Protein AF-A0A8K0IKJ1-F1 (afdb_monomer)

Structure (mmCIF, N/CA/C/O backbone):
data_AF-A0A8K0IKJ1-F1
#
_entry.id   AF-A0A8K0IKJ1-F1
#
loop_
_atom_site.group_PDB
_atom_site.id
_atom_site.type_symbol
_atom_site.label_atom_id
_atom_site.label_alt_id
_atom_site.label_comp_id
_atom_site.label_asym_id
_atom_site.label_entity_id
_atom_site.label_seq_id
_atom_site.pdbx_PDB_ins_code
_atom_site.Cartn_x
_atom_site.Cartn_y
_atom_site.Cartn_z
_atom_site.occupancy
_atom_site.B_iso_or_equiv
_atom_site.auth_seq_id
_atom_site.auth_comp_id
_atom_site.auth_asym_id
_atom_site.auth_atom_id
_atom_site.pdbx_PDB_model_num
ATOM 1 N N . MET A 1 1 ? -16.535 0.392 -3.176 1.00 59.41 1 MET A N 1
ATOM 2 C CA . MET A 1 1 ? -15.075 0.485 -2.972 1.00 59.41 1 MET A CA 1
ATOM 3 C C . MET A 1 1 ? -14.384 -0.133 -4.173 1.00 59.41 1 MET A C 1
ATOM 5 O O . MET A 1 1 ? -14.900 -1.115 -4.695 1.00 59.41 1 MET A O 1
ATOM 9 N N . GLY A 1 2 ? -13.285 0.458 -4.642 1.00 69.25 2 GLY A N 1
ATOM 10 C CA . GLY A 1 2 ? -12.435 -0.177 -5.654 1.00 69.25 2 GLY A CA 1
ATOM 11 C C . GLY A 1 2 ? -11.589 -1.284 -5.024 1.00 69.25 2 GLY A C 1
ATOM 12 O O . GLY A 1 2 ? -11.298 -1.225 -3.830 1.00 69.25 2 GLY A O 1
ATOM 13 N N . ASN A 1 3 ? -11.207 -2.292 -5.805 1.00 80.81 3 ASN A N 1
ATOM 14 C CA . ASN A 1 3 ? -10.263 -3.304 -5.342 1.00 80.81 3 ASN A CA 1
ATOM 15 C C . ASN A 1 3 ? -8.865 -2.670 -5.195 1.00 80.81 3 ASN A C 1
ATOM 17 O O . ASN A 1 3 ? -8.334 -2.083 -6.134 1.00 80.81 3 ASN A O 1
ATOM 21 N N . MET A 1 4 ? -8.280 -2.793 -4.002 1.00 81.88 4 MET A N 1
ATOM 22 C CA . MET A 1 4 ? -6.955 -2.257 -3.668 1.00 81.88 4 MET A CA 1
ATOM 23 C C . MET A 1 4 ? -5.818 -2.910 -4.457 1.00 81.88 4 MET A C 1
ATOM 25 O O . MET A 1 4 ? -4.778 -2.297 -4.678 1.00 81.88 4 MET A O 1
ATOM 29 N N . PHE A 1 5 ? -6.035 -4.138 -4.921 1.00 83.44 5 PHE A N 1
ATOM 30 C CA . PHE A 1 5 ? -5.084 -4.919 -5.699 1.00 83.44 5 PHE A CA 1
ATOM 31 C C . PHE A 1 5 ? -5.571 -5.106 -7.144 1.00 83.44 5 PHE A C 1
ATOM 33 O O . PHE A 1 5 ? -5.519 -6.208 -7.682 1.00 83.44 5 PHE A O 1
ATOM 40 N N . CYS A 1 6 ? -6.075 -4.045 -7.788 1.00 77.88 6 CYS A N 1
ATOM 41 C CA . CYS A 1 6 ? -6.345 -4.009 -9.236 1.00 77.88 6 CYS A CA 1
ATOM 42 C C . CYS A 1 6 ? -5.052 -4.048 -10.077 1.00 77.88 6 CYS A C 1
ATOM 44 O O . CYS A 1 6 ? -4.770 -3.128 -10.826 1.00 77.88 6 CYS A O 1
ATOM 46 N N . THR A 1 7 ? -4.217 -5.070 -9.947 1.00 79.31 7 THR A N 1
ATOM 47 C CA . THR A 1 7 ? -2.956 -5.178 -10.695 1.00 79.31 7 THR A CA 1
ATOM 48 C C . THR A 1 7 ? -2.902 -6.481 -11.483 1.00 79.31 7 THR A C 1
ATOM 50 O O . THR A 1 7 ? -3.505 -7.478 -11.092 1.00 79.31 7 THR A O 1
ATOM 53 N N . GLU A 1 8 ? -2.178 -6.468 -12.601 1.00 78.50 8 GLU A N 1
ATOM 54 C CA . GLU A 1 8 ? -1.825 -7.682 -13.346 1.00 78.50 8 GLU A CA 1
ATOM 55 C C . GLU A 1 8 ? -0.735 -8.487 -12.620 1.00 78.50 8 GLU A C 1
ATOM 57 O O . GLU A 1 8 ? -0.534 -9.670 -12.895 1.00 78.50 8 GLU A O 1
ATOM 62 N N . LEU A 1 9 ? -0.039 -7.860 -11.664 1.00 83.44 9 LEU A N 1
ATOM 63 C CA . LEU A 1 9 ? 0.957 -8.525 -10.837 1.00 83.44 9 LEU A CA 1
ATOM 64 C C . LEU A 1 9 ? 0.299 -9.414 -9.780 1.00 83.44 9 LEU A C 1
ATOM 66 O O . LEU A 1 9 ? -0.606 -9.007 -9.052 1.00 83.44 9 LEU A O 1
ATOM 70 N N . ARG A 1 10 ? 0.817 -10.633 -9.632 1.00 86.50 10 ARG A N 1
ATOM 71 C CA . ARG A 1 10 ? 0.377 -11.558 -8.584 1.00 86.50 10 ARG A CA 1
ATOM 72 C C . ARG A 1 10 ? 0.800 -11.048 -7.207 1.00 86.50 10 ARG A C 1
ATOM 74 O O . ARG A 1 10 ? 1.991 -10.952 -6.931 1.00 86.50 10 ARG A O 1
ATOM 81 N N . ILE A 1 11 ? -0.149 -10.776 -6.321 1.00 89.12 11 ILE A N 1
ATOM 82 C CA . ILE A 1 11 ? 0.161 -10.461 -4.922 1.00 89.12 11 ILE A CA 1
ATOM 83 C C . ILE A 1 11 ? 0.501 -11.760 -4.189 1.00 89.12 11 ILE A C 1
ATOM 85 O O . ILE A 1 11 ? -0.333 -12.661 -4.127 1.00 89.12 11 ILE A O 1
ATOM 89 N N . HIS A 1 12 ? 1.723 -11.84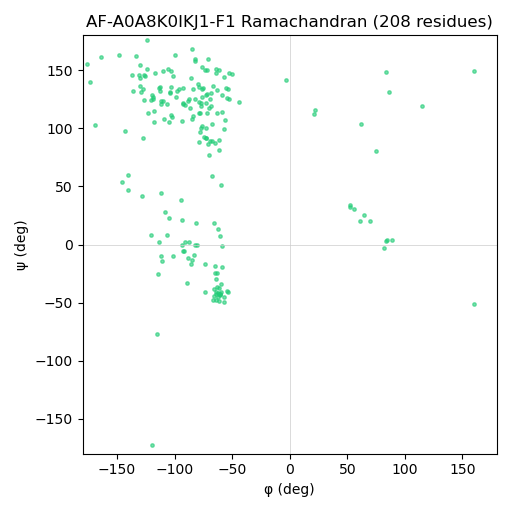4 -3.664 1.00 88.38 12 HIS A N 1
ATOM 90 C CA . HIS A 1 12 ? 2.248 -13.034 -2.992 1.00 88.38 12 HIS A CA 1
ATOM 91 C C . HIS A 1 12 ? 1.940 -13.032 -1.495 1.00 88.38 12 HIS A C 1
ATOM 93 O O . HIS A 1 12 ? 1.725 -14.088 -0.912 1.00 88.38 12 HIS A O 1
ATOM 99 N N . GLN A 1 13 ? 1.915 -11.850 -0.877 1.00 89.62 13 GLN A N 1
ATOM 100 C CA . GLN A 1 13 ? 1.583 -11.688 0.535 1.00 89.62 13 GLN A CA 1
ATOM 101 C C . GLN A 1 13 ? 0.658 -10.495 0.733 1.00 89.62 13 GLN A C 1
ATOM 103 O O . GLN A 1 13 ? 0.749 -9.488 0.023 1.00 89.62 13 GLN A O 1
ATOM 108 N N . ARG A 1 14 ? -0.240 -10.618 1.710 1.00 92.38 14 ARG A N 1
ATOM 109 C CA . ARG A 1 14 ? -1.187 -9.577 2.112 1.00 92.38 14 ARG A CA 1
ATOM 110 C C . ARG A 1 14 ? -1.120 -9.403 3.619 1.00 92.38 14 ARG A C 1
ATOM 112 O O . ARG A 1 14 ? -1.126 -10.399 4.335 1.00 92.38 14 ARG A O 1
ATOM 119 N N . PHE A 1 15 ? -1.114 -8.159 4.080 1.00 92.19 15 PHE A N 1
ATOM 120 C CA . PHE A 1 15 ? -1.109 -7.813 5.495 1.00 92.19 15 PHE A CA 1
ATOM 121 C C . PHE A 1 15 ? -2.233 -6.828 5.817 1.00 92.19 15 PHE A C 1
ATOM 123 O O . PHE A 1 15 ? -2.410 -5.832 5.116 1.00 92.19 15 PHE A O 1
ATOM 130 N N . ASP A 1 16 ? -2.964 -7.102 6.892 1.00 92.94 16 ASP A N 1
ATOM 131 C CA . ASP A 1 16 ? -3.922 -6.206 7.536 1.00 92.94 16 ASP A CA 1
ATOM 132 C C . ASP A 1 16 ? -3.283 -5.670 8.821 1.00 92.94 16 ASP A C 1
ATOM 134 O O . ASP A 1 16 ? -3.128 -6.394 9.809 1.00 92.94 16 ASP A O 1
ATOM 138 N N . LEU A 1 17 ? -2.870 -4.404 8.785 1.00 93.19 17 LEU A N 1
ATOM 139 C CA . LEU A 1 17 ? -2.121 -3.765 9.862 1.00 93.19 17 LEU A CA 1
ATOM 140 C C . LEU A 1 17 ? -2.989 -2.691 10.526 1.00 93.19 17 LEU A C 1
ATOM 142 O O . LEU A 1 17 ? -3.387 -1.735 9.867 1.00 93.19 17 LEU A O 1
ATOM 146 N N . LYS A 1 18 ? -3.259 -2.795 11.833 1.00 92.88 18 LYS A N 1
ATOM 147 C CA . LYS A 1 18 ? -3.915 -1.714 12.612 1.00 92.88 18 LYS A CA 1
ATOM 148 C C . LYS A 1 18 ? -2.995 -1.052 13.641 1.00 92.88 18 LYS A C 1
ATOM 150 O O . LYS A 1 18 ? -3.377 -0.059 14.247 1.00 92.88 18 LYS A O 1
ATOM 155 N N . GLY A 1 19 ? -1.810 -1.602 13.893 1.00 89.62 19 GLY A N 1
ATOM 156 C CA . GLY A 1 19 ? -0.861 -1.146 14.913 1.00 89.62 19 GLY A CA 1
ATOM 157 C C . GLY A 1 19 ? -1.147 -1.648 16.335 1.00 89.62 19 GLY A C 1
ATOM 158 O O . GLY A 1 19 ? -0.379 -1.374 17.254 1.00 89.62 19 GLY A O 1
ATOM 159 N N . SER A 1 20 ? -2.236 -2.391 16.540 1.00 88.94 20 SER A N 1
ATOM 160 C CA . SER A 1 20 ? -2.547 -3.057 17.817 1.00 88.94 20 SER A CA 1
ATOM 161 C C . SER A 1 20 ? -1.850 -4.426 17.930 1.00 88.94 20 SER A C 1
ATOM 163 O O . SER A 1 20 ? -1.359 -4.943 16.936 1.00 88.94 20 SER A O 1
ATOM 165 N N . SER A 1 21 ? -1.831 -5.051 19.114 1.00 85.44 21 SER A N 1
ATOM 166 C CA . SER A 1 21 ? -1.240 -6.393 19.322 1.00 85.44 21 SER A CA 1
ATOM 167 C C . SER A 1 21 ? -2.253 -7.479 19.711 1.00 85.44 21 SER A C 1
ATOM 169 O O . SER A 1 21 ? -2.040 -8.663 19.448 1.00 85.44 21 SER A O 1
ATOM 171 N N . LEU A 1 22 ? -3.382 -7.108 20.320 1.00 85.69 22 LEU A N 1
ATOM 172 C CA . LEU A 1 22 ? -4.381 -8.069 20.787 1.00 85.69 22 LEU A CA 1
ATOM 173 C C . LEU A 1 22 ? -5.151 -8.686 19.608 1.00 85.69 22 LEU A C 1
ATOM 175 O O . LEU A 1 22 ? -5.787 -7.972 18.836 1.00 85.69 22 LEU A O 1
ATOM 179 N N . GLY A 1 23 ? -5.111 -10.016 19.478 1.00 80.25 23 GLY A N 1
ATOM 180 C CA . GLY A 1 23 ? -5.782 -10.728 18.379 1.00 80.25 23 GLY A CA 1
ATOM 181 C C . GLY A 1 23 ? -5.142 -10.494 17.002 1.00 80.25 23 GLY A C 1
ATOM 182 O O . GLY A 1 23 ? -5.798 -10.678 15.970 1.00 80.25 23 GLY A O 1
ATOM 183 N N . ARG A 1 24 ? -3.872 -10.060 16.991 1.00 85.75 24 ARG A N 1
ATOM 184 C CA . ARG A 1 24 ? -3.102 -9.690 15.792 1.00 85.75 24 ARG A CA 1
ATOM 185 C C . ARG A 1 24 ? -2.060 -10.699 15.346 1.00 85.75 24 ARG A C 1
ATOM 187 O O . ARG A 1 24 ? -1.136 -10.341 14.630 1.00 85.75 24 ARG A O 1
ATOM 194 N N . SER A 1 25 ? -2.234 -11.946 15.743 1.00 79.88 25 SER A N 1
ATOM 195 C CA . SER A 1 25 ? -1.526 -13.083 15.168 1.00 79.88 25 SER A CA 1
ATOM 196 C C . SER A 1 25 ? -2.504 -13.931 14.376 1.00 79.88 25 SER A C 1
ATOM 198 O O . SER A 1 25 ? -3.687 -14.028 14.731 1.00 79.88 25 SER A O 1
ATOM 200 N N . MET A 1 26 ? -2.009 -14.579 13.336 1.00 70.75 26 MET A N 1
ATOM 201 C CA . MET A 1 26 ? -2.700 -15.711 12.755 1.00 70.75 26 MET A CA 1
ATOM 202 C C . MET A 1 26 ? -2.362 -16.988 13.538 1.00 70.75 26 MET A C 1
ATOM 204 O O . MET A 1 26 ? -1.204 -17.247 13.8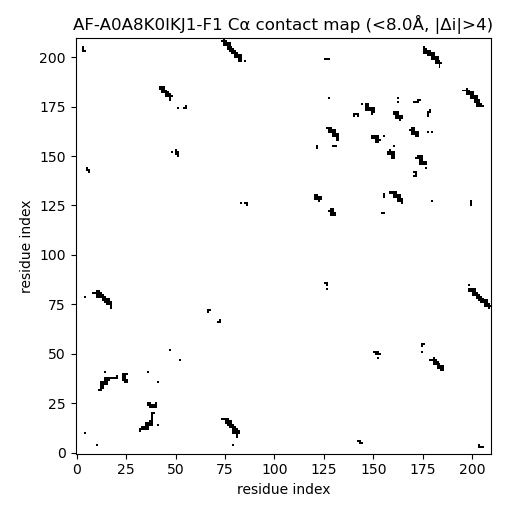66 1.00 70.75 26 MET A O 1
ATOM 208 N N . ASP A 1 27 ? -3.374 -17.796 13.867 1.00 58.84 27 ASP A N 1
ATOM 209 C CA . ASP A 1 27 ? -3.132 -19.157 14.356 1.00 58.84 27 ASP A CA 1
ATOM 210 C C . ASP A 1 27 ? -2.460 -19.971 13.245 1.00 58.84 27 ASP A C 1
ATOM 212 O O . ASP A 1 27 ? -2.741 -19.718 12.082 1.00 58.84 27 ASP A O 1
ATOM 216 N N . LYS A 1 28 ? -1.585 -20.927 13.599 1.00 55.25 28 LYS A N 1
ATOM 217 C CA . LYS A 1 28 ? -0.720 -21.750 12.712 1.00 55.25 28 LYS A CA 1
ATOM 218 C C . LYS A 1 28 ? -1.473 -22.618 11.680 1.00 55.25 28 LYS A C 1
ATOM 220 O O . LYS A 1 28 ? -1.268 -23.829 11.606 1.00 55.25 28 LYS A O 1
ATOM 225 N N . VAL A 1 29 ? -2.370 -22.028 10.916 1.00 54.00 29 VAL A N 1
ATOM 226 C CA . VAL A 1 29 ? -3.011 -22.599 9.745 1.00 54.00 29 VAL A CA 1
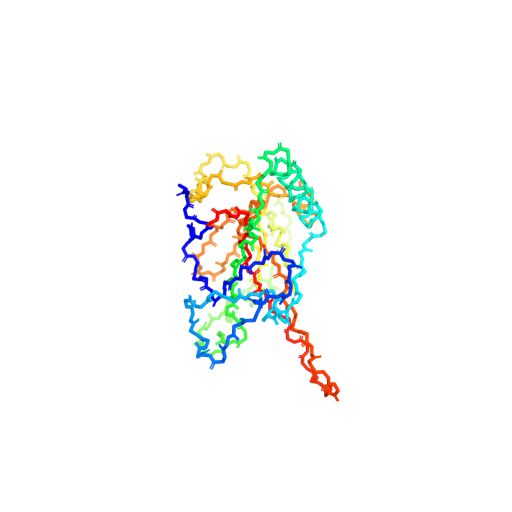ATOM 227 C C . VAL A 1 29 ? -2.078 -22.322 8.573 1.00 54.00 29 VAL A C 1
ATOM 229 O O . VAL A 1 29 ? -1.376 -21.312 8.555 1.00 54.00 29 VAL A O 1
ATOM 232 N N . GLU A 1 30 ? -1.995 -23.278 7.656 1.00 56.19 30 GLU A N 1
ATOM 233 C CA . GLU A 1 30 ? -1.121 -23.239 6.485 1.00 56.19 30 GLU A CA 1
ATOM 234 C C . GLU A 1 30 ? -1.166 -21.859 5.814 1.00 56.19 30 GLU A C 1
ATOM 236 O O . GLU A 1 30 ? -2.240 -21.370 5.464 1.00 56.19 30 GLU A O 1
ATOM 241 N N . ILE A 1 31 ? 0.004 -21.220 5.683 1.00 61.78 31 ILE A N 1
ATOM 242 C CA . ILE A 1 31 ? 0.147 -19.926 5.013 1.00 61.78 31 ILE A CA 1
ATOM 243 C C . ILE A 1 31 ? -0.101 -20.172 3.524 1.00 61.78 31 ILE A C 1
ATOM 245 O O . ILE A 1 31 ? 0.815 -20.502 2.775 1.00 61.78 31 ILE A O 1
ATOM 249 N N . ASP A 1 32 ? -1.361 -20.071 3.118 1.00 61.50 32 ASP A N 1
ATOM 250 C CA . ASP A 1 32 ? -1.754 -20.056 1.714 1.00 61.50 32 ASP A CA 1
ATOM 251 C C . ASP A 1 32 ? -1.596 -18.641 1.137 1.00 61.50 32 ASP A C 1
ATOM 253 O O . ASP A 1 32 ? -1.618 -17.646 1.862 1.00 61.50 32 ASP A O 1
ATOM 257 N N . GLU A 1 33 ? -1.499 -18.521 -0.179 1.00 63.38 33 GLU A N 1
ATOM 258 C CA . GLU A 1 33 ? -1.321 -17.242 -0.878 1.00 63.38 33 GLU A CA 1
ATOM 259 C C . GLU A 1 33 ? -2.514 -16.282 -0.722 1.00 63.38 33 GLU A C 1
ATOM 261 O O . GLU A 1 33 ? -2.394 -15.075 -0.941 1.00 63.38 33 GLU A O 1
ATOM 266 N N . ASN A 1 34 ? -3.683 -16.797 -0.336 1.00 70.50 34 ASN A N 1
ATOM 267 C CA . ASN A 1 34 ? -4.876 -15.995 -0.048 1.00 70.50 34 ASN A CA 1
ATOM 268 C C . ASN A 1 34 ? -4.981 -15.567 1.418 1.00 70.50 34 ASN A C 1
ATOM 270 O O . ASN A 1 34 ? -5.947 -14.912 1.810 1.00 70.50 34 ASN A O 1
ATOM 274 N N . THR A 1 35 ? -3.990 -15.927 2.223 1.00 82.81 35 THR A N 1
ATOM 275 C CA . THR A 1 35 ? -3.959 -15.630 3.644 1.00 82.81 35 THR A CA 1
ATOM 276 C C . THR A 1 35 ? -3.595 -14.168 3.874 1.00 82.81 35 THR A C 1
ATOM 278 O O . THR A 1 35 ? -2.575 -13.683 3.383 1.00 82.81 35 THR A O 1
ATOM 281 N N . THR A 1 36 ? -4.424 -13.461 4.641 1.00 86.06 36 THR A N 1
ATOM 282 C CA . THR A 1 36 ? -4.127 -12.097 5.093 1.00 86.06 36 THR A CA 1
ATOM 283 C C . THR A 1 36 ? -3.464 -12.159 6.463 1.00 86.06 36 THR A C 1
ATOM 285 O O . THR A 1 36 ? -4.117 -12.447 7.467 1.00 86.06 36 THR A O 1
ATOM 288 N N . LEU A 1 37 ? -2.163 -11.899 6.481 1.00 89.50 37 LEU A N 1
ATOM 289 C CA . LEU A 1 37 ? -1.326 -11.819 7.673 1.00 89.50 37 LEU A CA 1
ATOM 290 C C . LEU A 1 37 ? -1.650 -10.552 8.478 1.00 89.50 37 LEU A C 1
ATOM 292 O O . LEU A 1 37 ? -2.236 -9.607 7.949 1.00 89.50 37 LEU A O 1
ATOM 296 N N . LYS A 1 38 ? -1.293 -10.522 9.762 1.00 91.25 38 LYS A N 1
ATOM 297 C CA . LYS A 1 38 ? -1.590 -9.392 10.655 1.00 91.25 38 LYS A CA 1
ATOM 298 C C . LYS A 1 38 ? -0.323 -8.764 11.232 1.00 91.25 38 LYS A C 1
ATOM 300 O O . LYS A 1 38 ? 0.794 -9.108 10.854 1.00 91.25 38 LYS A O 1
ATOM 305 N N . ASP A 1 39 ? -0.508 -7.834 12.165 1.00 90.12 39 ASP A N 1
ATOM 306 C CA . ASP A 1 39 ? 0.552 -7.033 12.773 1.00 90.12 39 ASP A CA 1
ATOM 307 C C . ASP A 1 39 ? 1.695 -7.862 13.390 1.00 90.12 39 ASP A C 1
ATOM 309 O O . ASP A 1 39 ? 2.853 -7.485 13.246 1.00 90.12 39 ASP A O 1
ATOM 313 N N . LEU A 1 40 ? 1.402 -8.987 14.058 1.00 86.75 40 LEU A N 1
ATOM 314 C CA . LEU A 1 40 ? 2.427 -9.823 14.709 1.00 86.75 40 LEU A CA 1
ATOM 315 C C . LEU A 1 40 ? 3.088 -10.831 13.763 1.00 86.75 40 LEU A C 1
ATOM 317 O O . LEU A 1 40 ? 4.109 -11.420 14.113 1.00 86.75 40 LEU A O 1
ATOM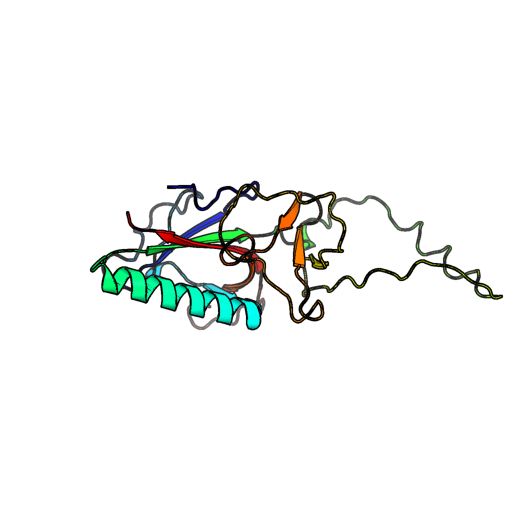 321 N N . ASP A 1 41 ? 2.509 -11.037 12.584 1.00 86.50 41 ASP A N 1
ATOM 322 C CA . ASP A 1 41 ? 3.040 -11.951 11.574 1.00 86.50 41 ASP A CA 1
ATOM 323 C C . ASP A 1 41 ? 4.045 -11.236 10.646 1.00 86.50 41 ASP A C 1
ATOM 325 O O . ASP A 1 41 ? 4.776 -11.879 9.888 1.00 86.50 41 ASP A O 1
ATOM 329 N N . LEU A 1 42 ? 4.105 -9.899 10.714 1.00 86.38 42 LEU A N 1
ATOM 330 C CA . LEU A 1 42 ? 5.003 -9.071 9.921 1.00 86.38 42 LEU A CA 1
ATOM 331 C C . LEU A 1 42 ? 6.436 -9.121 10.478 1.00 86.38 42 LEU A C 1
ATOM 333 O O . LEU A 1 42 ? 6.784 -8.416 11.422 1.00 86.38 42 LEU A O 1
ATOM 337 N N . ASN A 1 43 ? 7.283 -9.932 9.844 1.00 86.00 43 ASN A N 1
ATOM 338 C CA . ASN A 1 43 ? 8.694 -10.117 10.208 1.00 86.00 43 ASN A CA 1
ATOM 339 C C . ASN A 1 43 ? 9.659 -9.485 9.190 1.00 86.00 43 ASN A C 1
ATOM 341 O O . ASN A 1 43 ? 10.779 -9.962 9.017 1.00 86.00 43 ASN A O 1
ATOM 345 N N . TYR A 1 44 ? 9.230 -8.428 8.500 1.00 86.62 44 TYR A N 1
ATOM 346 C CA . TYR A 1 44 ? 9.969 -7.825 7.391 1.00 86.62 44 TYR A CA 1
ATOM 347 C C . TYR A 1 44 ? 10.087 -6.310 7.544 1.00 86.62 44 TYR A C 1
ATOM 349 O O . TYR A 1 44 ? 9.164 -5.644 8.018 1.00 86.62 44 TYR A O 1
ATOM 357 N N . PHE A 1 45 ? 11.213 -5.765 7.090 1.00 89.19 45 PHE A N 1
ATOM 358 C CA . PHE A 1 45 ? 11.401 -4.339 6.869 1.00 89.19 45 PHE A CA 1
ATOM 359 C C . PHE A 1 45 ? 11.338 -4.029 5.380 1.00 89.19 45 PHE A C 1
ATOM 361 O O . PHE A 1 45 ? 12.018 -4.661 4.575 1.00 89.19 45 PHE A O 1
ATOM 368 N N . PHE A 1 46 ? 10.548 -3.015 5.030 1.00 91.12 46 PHE A N 1
ATOM 369 C CA . PHE A 1 46 ? 10.463 -2.502 3.670 1.00 91.12 46 PHE A CA 1
ATOM 370 C C . PHE A 1 46 ? 11.176 -1.156 3.566 1.00 91.12 46 PHE A C 1
ATOM 372 O O . PHE A 1 46 ? 10.816 -0.184 4.236 1.00 91.12 46 PHE A O 1
ATOM 379 N N . TYR A 1 47 ? 12.171 -1.091 2.692 1.00 90.44 47 TYR A N 1
ATOM 380 C CA . TYR A 1 47 ? 12.966 0.095 2.418 1.00 90.44 47 TYR A CA 1
ATOM 381 C C . TYR A 1 47 ? 12.509 0.720 1.106 1.00 90.44 47 TYR A C 1
ATOM 383 O O . TYR A 1 47 ? 12.703 0.160 0.029 1.00 90.44 47 TYR A O 1
ATOM 391 N N . LEU A 1 48 ? 11.896 1.894 1.213 1.00 89.56 48 LEU A N 1
ATOM 392 C CA . LEU A 1 48 ? 11.486 2.715 0.077 1.00 89.56 48 LEU A CA 1
ATOM 393 C C . LEU A 1 48 ? 12.502 3.830 -0.172 1.00 89.56 48 LEU A C 1
ATOM 395 O O . LEU A 1 48 ? 13.272 4.198 0.721 1.00 89.56 48 LEU A O 1
ATOM 399 N N . GLU A 1 49 ? 12.444 4.431 -1.362 1.00 88.44 49 GLU A N 1
ATOM 400 C CA . GLU A 1 49 ? 13.130 5.699 -1.602 1.00 88.44 49 GLU A CA 1
ATOM 401 C C . GLU A 1 49 ? 12.698 6.732 -0.535 1.00 88.44 49 GLU A C 1
ATOM 403 O O . GLU A 1 49 ? 11.496 6.863 -0.274 1.00 88.44 49 GLU A O 1
ATOM 408 N N . PRO A 1 50 ? 13.631 7.481 0.090 1.00 89.06 50 PRO A N 1
ATOM 409 C CA . PRO A 1 50 ? 13.298 8.411 1.171 1.00 89.06 50 PRO A CA 1
ATOM 410 C C . PRO A 1 50 ? 12.200 9.417 0.806 1.00 89.06 50 PRO A C 1
ATOM 412 O O . PRO A 1 50 ? 11.296 9.654 1.602 1.00 89.06 50 PRO A O 1
ATOM 415 N N . SER A 1 51 ? 12.235 9.947 -0.419 1.00 89.50 51 SER A N 1
ATO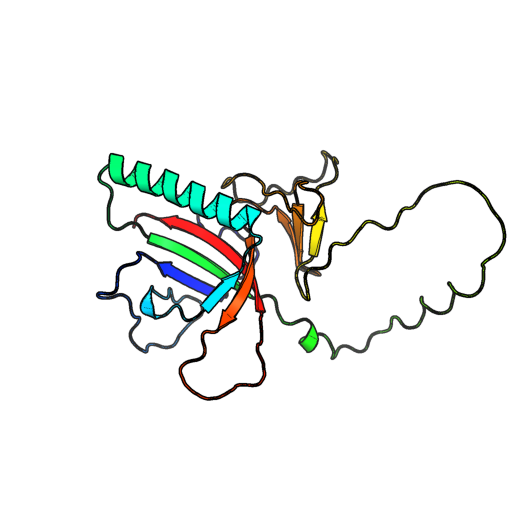M 416 C CA . SER A 1 51 ? 11.240 10.893 -0.938 1.00 89.50 51 SER A CA 1
ATOM 417 C C . SER A 1 51 ? 9.826 10.289 -0.960 1.00 89.50 51 SER A C 1
ATOM 419 O O . SER A 1 51 ? 8.860 10.926 -0.538 1.00 89.50 51 SER A O 1
ATOM 421 N N . TRP A 1 52 ? 9.703 9.036 -1.402 1.00 91.81 52 TRP A N 1
ATOM 422 C CA . TRP A 1 52 ? 8.440 8.308 -1.492 1.00 91.81 52 TRP A CA 1
ATOM 423 C C . TRP A 1 52 ? 7.928 7.889 -0.126 1.00 91.81 52 TRP A C 1
ATOM 425 O O . TRP A 1 52 ? 6.734 8.003 0.143 1.00 91.81 52 TRP A O 1
ATOM 435 N N . ARG A 1 53 ? 8.832 7.439 0.751 1.00 92.81 53 ARG A N 1
ATOM 436 C CA . ARG A 1 53 ? 8.515 7.117 2.143 1.00 92.81 53 ARG A CA 1
ATOM 437 C C . ARG A 1 53 ? 7.921 8.330 2.848 1.00 92.81 53 ARG A C 1
ATOM 439 O O . ARG A 1 53 ? 6.870 8.217 3.470 1.00 92.81 53 ARG A O 1
ATOM 446 N N . ASP A 1 54 ? 8.572 9.484 2.741 1.00 93.00 54 ASP A N 1
ATOM 447 C CA . ASP A 1 54 ? 8.129 10.698 3.422 1.00 93.00 54 ASP A CA 1
ATOM 448 C C . ASP A 1 54 ? 6.778 11.181 2.860 1.00 93.00 54 ASP A C 1
ATOM 450 O O . ASP A 1 54 ? 5.894 11.576 3.623 1.00 93.00 54 ASP A O 1
ATOM 454 N N . ALA A 1 55 ? 6.565 11.069 1.542 1.00 92.94 55 ALA A N 1
ATOM 455 C CA . ALA A 1 55 ? 5.270 11.340 0.915 1.00 92.94 55 ALA A CA 1
ATOM 456 C C . ALA A 1 55 ? 4.165 10.382 1.403 1.00 92.94 55 ALA A C 1
ATOM 458 O O . ALA A 1 55 ? 3.049 10.820 1.685 1.00 92.94 55 ALA A O 1
ATOM 459 N N . LEU A 1 56 ? 4.478 9.091 1.544 1.00 93.56 56 LEU A N 1
ATOM 460 C CA . LEU A 1 56 ? 3.545 8.063 2.007 1.00 93.56 56 LEU A CA 1
ATOM 461 C C . LEU A 1 56 ? 3.147 8.282 3.463 1.00 93.56 56 LEU A C 1
ATOM 463 O O . LEU A 1 56 ? 1.959 8.291 3.775 1.00 93.56 56 LEU A O 1
ATOM 467 N N . LEU A 1 57 ? 4.124 8.521 4.338 1.00 94.75 57 LEU A N 1
ATOM 468 C CA . LEU A 1 57 ? 3.874 8.810 5.750 1.00 94.75 57 LEU A CA 1
ATOM 469 C C . LEU A 1 57 ? 3.031 10.074 5.920 1.00 94.75 57 LEU A C 1
ATOM 471 O O . LEU A 1 57 ? 2.077 10.072 6.694 1.00 94.75 57 LEU A O 1
ATOM 475 N N . LYS A 1 58 ? 3.325 1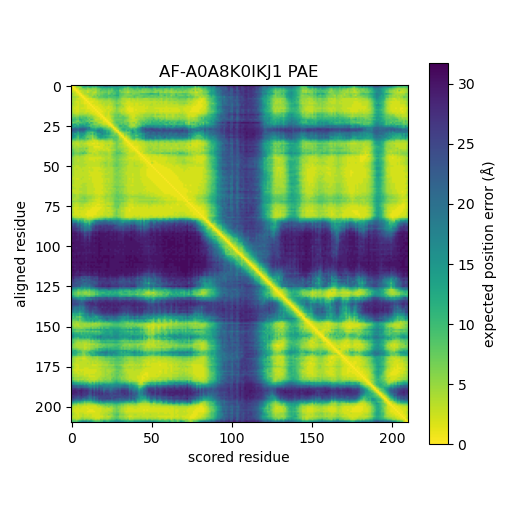1.126 5.147 1.00 95.31 58 LYS A N 1
ATOM 476 C CA . LYS A 1 58 ? 2.532 12.357 5.155 1.00 95.31 58 LYS A CA 1
ATOM 477 C C . LYS A 1 58 ? 1.083 12.107 4.735 1.00 95.31 58 LYS A C 1
ATOM 479 O O . LYS A 1 58 ? 0.173 12.650 5.355 1.00 95.31 58 LYS A O 1
ATOM 484 N N . GLN A 1 59 ? 0.852 11.299 3.700 1.00 94.81 59 GLN A N 1
ATOM 485 C CA . GLN A 1 59 ? -0.506 10.964 3.271 1.00 94.81 59 GLN A CA 1
ATOM 486 C C . GLN A 1 59 ? -1.245 10.145 4.333 1.00 94.81 59 GLN A C 1
ATOM 488 O O . GLN A 1 59 ? -2.381 10.473 4.657 1.00 94.81 59 GLN A O 1
ATOM 493 N N . ILE A 1 60 ? -0.591 9.140 4.925 1.00 94.50 60 ILE A N 1
ATOM 494 C CA . ILE A 1 60 ? -1.170 8.332 6.008 1.00 94.50 60 ILE A CA 1
ATOM 495 C C . ILE A 1 60 ? -1.536 9.212 7.208 1.00 94.50 60 ILE A C 1
ATOM 497 O O . ILE A 1 60 ? -2.597 9.024 7.800 1.00 94.50 60 ILE A O 1
ATOM 501 N N . GLU A 1 61 ? -0.699 10.190 7.560 1.00 95.75 61 GLU A N 1
ATOM 502 C CA . GLU A 1 61 ? -0.996 11.148 8.628 1.00 95.75 61 GLU A CA 1
ATOM 503 C C . GLU A 1 61 ? -2.240 11.994 8.307 1.00 95.75 61 GLU A C 1
ATOM 505 O O . GLU A 1 61 ? -3.105 12.169 9.167 1.00 95.75 61 GLU A O 1
ATOM 510 N N . ILE A 1 62 ? -2.351 12.506 7.075 1.00 95.38 62 ILE A N 1
ATOM 511 C CA . ILE A 1 62 ? -3.510 13.291 6.618 1.00 95.38 62 ILE A CA 1
ATOM 512 C C . ILE A 1 62 ? -4.787 12.446 6.670 1.00 95.38 62 ILE A C 1
ATOM 514 O O . ILE A 1 62 ? -5.791 12.891 7.228 1.00 95.38 62 ILE A O 1
ATOM 518 N N . ASP A 1 63 ? -4.736 11.228 6.132 1.00 94.44 63 ASP A N 1
ATOM 519 C CA . ASP A 1 63 ? -5.877 10.316 6.094 1.00 94.44 63 ASP A CA 1
ATOM 520 C C . ASP A 1 63 ? -6.297 9.907 7.514 1.00 94.44 63 ASP A C 1
ATOM 522 O O . ASP A 1 63 ? -7.483 9.915 7.838 1.00 94.44 63 ASP A O 1
ATOM 526 N N . SER A 1 64 ? -5.334 9.638 8.402 1.00 94.19 64 SER A N 1
ATOM 527 C CA . SER A 1 64 ? -5.611 9.279 9.801 1.00 94.19 64 SER A CA 1
ATOM 528 C C . SER A 1 64 ? -6.279 10.425 10.562 1.00 94.19 64 SER A C 1
ATOM 530 O O . SER A 1 64 ? -7.262 10.200 11.263 1.00 94.19 64 SER A O 1
ATOM 532 N N . LYS A 1 65 ? -5.816 11.672 10.381 1.00 96.12 65 LYS A N 1
ATOM 533 C CA . LYS A 1 65 ? -6.461 12.860 10.976 1.00 96.12 65 LYS A CA 1
ATOM 534 C C . LYS A 1 65 ? -7.881 13.069 10.457 1.00 96.12 65 LYS A C 1
ATOM 536 O O . LYS A 1 65 ? -8.766 13.501 11.199 1.00 96.12 65 LYS A O 1
ATOM 541 N N . PHE A 1 66 ? -8.113 12.784 9.177 1.00 95.56 66 PHE A N 1
ATOM 542 C CA . PHE A 1 66 ? -9.452 12.838 8.604 1.00 95.56 66 PHE A CA 1
ATOM 543 C C . PHE A 1 66 ? -10.375 11.796 9.252 1.00 95.56 66 PHE A C 1
ATOM 545 O O . PHE A 1 66 ? -11.468 12.156 9.691 1.00 95.56 66 PHE A O 1
ATOM 552 N N . LEU A 1 67 ? -9.925 10.543 9.374 1.00 95.69 67 LEU A N 1
ATOM 553 C CA . LEU A 1 67 ? -10.687 9.465 10.015 1.00 95.69 67 LEU A CA 1
ATOM 554 C C . LEU A 1 67 ? -10.983 9.773 11.487 1.00 95.69 67 LEU A C 1
ATOM 556 O O . LEU A 1 67 ? -12.127 9.633 11.920 1.00 95.69 67 LEU A O 1
ATOM 560 N N . GLU A 1 68 ? -9.999 10.301 12.219 1.00 95.00 68 GLU A N 1
ATOM 561 C CA . GLU A 1 68 ? -10.167 10.785 13.594 1.00 95.00 68 GLU A CA 1
ATOM 562 C C . GLU A 1 68 ? -11.254 11.868 13.685 1.00 95.00 68 GLU A C 1
ATOM 564 O O . GLU A 1 68 ? -12.137 11.794 14.538 1.00 95.00 68 GLU A O 1
ATOM 569 N N . THR A 1 69 ? -11.255 12.839 12.763 1.00 96.94 69 THR A N 1
ATOM 570 C CA . THR A 1 69 ? -12.260 13.919 12.728 1.00 96.94 69 THR A CA 1
ATOM 571 C C . THR A 1 69 ? -13.674 13.387 12.473 1.00 96.94 69 THR A C 1
ATOM 573 O O . THR A 1 69 ? -14.651 13.984 12.923 1.00 96.94 69 THR A O 1
ATOM 576 N N . GLN A 1 70 ? -13.797 12.271 11.750 1.00 96.12 70 GLN A N 1
ATOM 577 C CA . GLN A 1 70 ? -15.072 11.592 11.504 1.00 96.12 70 GLN A CA 1
ATOM 578 C C . GLN A 1 70 ? -15.437 10.577 12.600 1.00 96.12 70 GLN A C 1
ATOM 580 O O . GLN A 1 70 ? -16.468 9.916 12.487 1.00 96.12 70 GLN A O 1
ATOM 585 N N . CYS A 1 71 ? -14.621 10.450 13.654 1.00 94.12 71 CYS A N 1
ATOM 586 C CA . CYS A 1 71 ? -14.760 9.437 14.702 1.00 94.12 71 CYS A CA 1
ATOM 587 C C . CYS A 1 71 ? -14.785 7.996 14.156 1.00 94.12 71 CYS A C 1
ATOM 589 O O . CYS A 1 71 ? -15.434 7.124 14.737 1.00 94.12 71 CYS A O 1
ATOM 591 N N . ILE A 1 72 ? -14.097 7.748 13.039 1.00 94.62 72 ILE A N 1
ATOM 592 C CA . ILE A 1 72 ? -13.955 6.415 12.453 1.00 94.62 72 ILE A CA 1
ATOM 593 C C . ILE A 1 72 ? -12.747 5.748 13.108 1.00 94.62 72 ILE A C 1
ATOM 595 O O . ILE A 1 72 ? -11.646 6.299 13.128 1.00 94.62 72 ILE A O 1
ATOM 599 N N . MET A 1 73 ? -12.966 4.562 13.662 1.00 90.94 73 MET A N 1
ATOM 600 C CA . MET A 1 73 ? -11.947 3.742 14.313 1.00 90.94 73 MET A CA 1
ATOM 601 C C . MET A 1 73 ? -11.911 2.370 13.652 1.00 90.94 73 MET A C 1
ATOM 603 O O . MET A 1 73 ? -12.711 2.085 12.772 1.00 90.94 73 MET A O 1
ATOM 607 N N . ASP A 1 74 ? -10.978 1.523 14.083 1.00 89.81 74 ASP A N 1
ATOM 608 C CA . ASP A 1 74 ? -10.847 0.152 13.589 1.00 89.81 74 ASP A CA 1
ATOM 609 C C . ASP A 1 74 ? -10.558 0.026 12.082 1.00 89.81 74 ASP A C 1
ATOM 611 O O . ASP A 1 74 ? -10.667 -1.069 11.531 1.00 89.81 74 ASP A O 1
ATOM 615 N N . TYR A 1 75 ? -10.056 1.082 11.445 1.00 94.19 75 TYR A N 1
ATOM 616 C CA . TYR A 1 75 ? -9.501 1.010 10.097 1.00 94.19 75 TYR A CA 1
ATOM 617 C C . TYR A 1 75 ? -8.131 0.313 10.087 1.00 94.19 75 TYR A C 1
ATOM 619 O O . TYR A 1 75 ? -7.359 0.400 11.045 1.00 94.19 75 TYR A O 1
ATOM 627 N N . SER A 1 76 ? -7.815 -0.355 8.981 1.00 93.75 76 SER A N 1
ATOM 628 C CA . SER A 1 76 ? -6.546 -1.046 8.744 1.00 93.75 76 SER A CA 1
ATOM 629 C C . SER A 1 76 ? -5.780 -0.440 7.585 1.00 93.75 76 SER A C 1
ATOM 631 O O . SER A 1 76 ? -6.357 -0.019 6.587 1.00 93.75 76 SER A O 1
ATOM 633 N N . LEU A 1 77 ? -4.455 -0.467 7.668 1.00 94.31 77 LEU A N 1
ATOM 634 C CA . LEU A 1 77 ? -3.578 -0.319 6.522 1.00 94.31 77 LEU A CA 1
ATOM 635 C C . LEU A 1 77 ? -3.418 -1.689 5.856 1.00 94.31 77 LEU A C 1
ATOM 637 O O . LEU A 1 77 ? -2.788 -2.594 6.403 1.00 94.31 77 LEU A O 1
ATOM 641 N N . LEU A 1 78 ? -3.993 -1.830 4.667 1.00 94.06 78 LEU A N 1
ATOM 642 C CA . LEU A 1 78 ? -3.809 -2.998 3.823 1.00 94.06 78 LEU A CA 1
ATOM 643 C C . LEU A 1 78 ? -2.499 -2.853 3.045 1.00 94.06 78 LEU A C 1
ATOM 645 O O . LEU A 1 78 ? -2.308 -1.869 2.326 1.00 94.06 78 LEU A O 1
ATOM 649 N N . LEU A 1 79 ? -1.625 -3.848 3.167 1.00 94.00 79 LEU A N 1
ATOM 650 C CA . LEU A 1 79 ? -0.355 -3.941 2.454 1.00 94.00 79 LEU A CA 1
ATOM 651 C C . LEU A 1 79 ? -0.347 -5.204 1.587 1.00 94.00 79 LEU A C 1
ATOM 653 O O . LEU A 1 79 ? -0.565 -6.306 2.079 1.00 94.00 79 LEU A O 1
ATOM 657 N N . GLY A 1 80 ? -0.090 -5.047 0.294 1.00 93.00 80 GLY A N 1
ATOM 658 C CA . GLY A 1 80 ? 0.150 -6.141 -0.642 1.00 93.00 80 GLY A CA 1
ATOM 659 C C . GLY A 1 80 ? 1.591 -6.121 -1.121 1.00 93.00 80 GLY A C 1
ATOM 660 O O . GLY A 1 80 ? 2.104 -5.062 -1.481 1.00 93.00 80 GLY A O 1
ATOM 661 N N . VAL A 1 81 ? 2.218 -7.293 -1.155 1.00 92.00 81 VAL A N 1
ATOM 662 C CA . VAL A 1 81 ? 3.611 -7.464 -1.573 1.00 92.00 81 VAL A CA 1
ATOM 663 C C . VAL A 1 81 ? 3.667 -8.369 -2.797 1.00 92.00 81 VAL A C 1
ATOM 665 O O . VAL A 1 81 ? 3.135 -9.485 -2.806 1.00 92.00 81 VAL A O 1
ATOM 668 N N . HIS A 1 82 ? 4.321 -7.882 -3.845 1.00 90.00 82 HIS A N 1
ATOM 669 C CA . HIS A 1 82 ? 4.701 -8.669 -5.007 1.00 90.00 82 HIS A CA 1
ATOM 670 C C . HIS A 1 82 ? 6.220 -8.862 -5.020 1.00 90.00 82 HIS A C 1
ATOM 672 O O . HIS A 1 82 ? 6.955 -7.922 -5.314 1.00 90.00 82 HIS A O 1
ATOM 678 N N . HIS A 1 83 ? 6.683 -10.081 -4.740 1.00 86.50 83 HIS A N 1
ATOM 679 C CA . HIS A 1 83 ? 8.077 -10.468 -4.949 1.00 86.50 83 HIS A CA 1
ATOM 680 C C . HIS A 1 83 ? 8.387 -10.620 -6.437 1.00 86.50 83 HIS A C 1
ATOM 682 O O . HIS A 1 83 ? 7.691 -11.347 -7.155 1.00 86.50 83 HIS A O 1
ATOM 688 N N . GLN A 1 84 ? 9.465 -9.985 -6.888 1.00 74.81 84 GLN A N 1
ATOM 689 C CA . GLN A 1 84 ? 10.038 -10.292 -8.188 1.00 74.81 84 GLN A CA 1
ATOM 690 C C . GLN A 1 84 ? 10.872 -11.574 -8.073 1.00 74.81 84 GLN A C 1
ATOM 692 O O . GLN A 1 84 ? 11.643 -11.748 -7.132 1.00 74.81 84 GLN A O 1
ATOM 697 N N . ALA A 1 85 ? 10.734 -12.492 -9.034 1.00 61.12 85 ALA A N 1
ATOM 698 C CA . ALA A 1 85 ? 11.587 -13.677 -9.066 1.00 61.12 85 ALA A CA 1
ATOM 699 C C . ALA A 1 85 ? 13.068 -13.247 -9.168 1.00 61.12 85 ALA A C 1
ATOM 701 O O . ALA A 1 85 ? 13.393 -12.482 -10.086 1.00 61.12 85 ALA A O 1
ATOM 702 N N . PRO A 1 86 ? 13.967 -13.743 -8.292 1.00 55.34 86 PRO A N 1
ATOM 703 C CA . PRO A 1 86 ? 15.384 -13.412 -8.354 1.00 55.34 86 PRO A CA 1
ATOM 704 C C . PRO A 1 86 ? 15.940 -13.723 -9.744 1.00 55.34 86 PRO A C 1
ATOM 706 O O . PRO A 1 86 ? 15.817 -14.849 -10.240 1.00 55.34 86 PRO A O 1
ATOM 709 N N . GLN A 1 87 ? 16.580 -12.741 -10.384 1.00 49.94 87 GLN A N 1
ATOM 710 C CA . GLN A 1 87 ? 17.143 -12.911 -11.731 1.00 49.94 87 GLN A CA 1
ATOM 711 C C . GLN A 1 87 ? 18.185 -14.048 -11.791 1.00 49.94 87 GLN A C 1
ATOM 713 O O . GLN A 1 87 ? 18.415 -14.623 -12.854 1.00 49.94 87 GLN A O 1
ATOM 718 N N . HIS A 1 88 ? 18.748 -14.453 -10.649 1.00 44.88 88 HIS A N 1
ATOM 719 C CA . HIS A 1 88 ? 19.690 -15.567 -10.532 1.00 44.88 88 HIS A CA 1
ATOM 720 C C . HIS A 1 88 ? 19.102 -16.940 -10.918 1.00 44.88 88 HIS A C 1
ATOM 722 O O . HIS A 1 88 ? 19.849 -17.798 -11.389 1.00 44.88 88 HIS A O 1
ATOM 728 N N . LEU A 1 89 ? 17.780 -17.143 -10.835 1.00 43.78 89 LEU A N 1
ATOM 729 C CA . LEU A 1 89 ? 17.110 -18.365 -11.320 1.00 43.78 89 LEU A CA 1
ATOM 730 C C . LEU A 1 89 ? 16.807 -18.349 -12.830 1.00 43.78 89 LEU A C 1
ATOM 732 O O . LEU A 1 89 ? 16.463 -19.387 -13.393 1.00 43.78 89 LEU A O 1
ATOM 736 N N . ARG A 1 90 ? 16.984 -17.213 -13.525 1.00 43.47 90 ARG A N 1
ATOM 737 C CA . ARG A 1 90 ? 16.902 -17.148 -15.000 1.00 43.47 90 ARG A CA 1
ATOM 738 C C . ARG A 1 90 ? 18.190 -17.621 -15.695 1.00 43.47 90 ARG A C 1
ATOM 740 O O . ARG A 1 90 ? 18.229 -17.681 -16.920 1.00 43.47 90 ARG A O 1
ATOM 747 N N . SER A 1 91 ? 19.219 -18.020 -14.941 1.00 39.72 91 SER A N 1
ATOM 748 C CA . SER A 1 91 ? 20.533 -18.438 -15.460 1.00 39.72 91 SER A CA 1
ATOM 749 C C . SER A 1 91 ? 20.622 -19.890 -15.964 1.00 39.72 91 SER A C 1
ATOM 751 O O . SER A 1 91 ? 21.720 -20.413 -16.134 1.00 39.72 91 SER A O 1
ATOM 753 N N . HIS A 1 92 ? 19.495 -20.548 -16.264 1.00 35.03 92 HIS A N 1
ATOM 754 C CA . HIS A 1 92 ? 19.510 -21.864 -16.919 1.00 35.03 92 HIS A CA 1
ATOM 755 C C . HIS A 1 92 ? 18.616 -21.956 -18.163 1.00 35.03 92 HIS A C 1
ATOM 757 O O . HIS A 1 92 ? 17.972 -22.973 -18.415 1.00 35.03 92 HIS A O 1
ATOM 763 N N . VAL A 1 93 ? 18.630 -20.907 -18.988 1.00 31.27 93 VAL A N 1
ATOM 764 C CA . VAL A 1 93 ? 18.320 -21.033 -20.418 1.00 31.27 93 VAL A CA 1
ATOM 765 C C . VAL A 1 93 ? 19.574 -20.621 -21.196 1.00 31.27 93 VAL A C 1
ATOM 767 O O . VAL A 1 93 ? 19.888 -19.432 -21.242 1.00 31.27 93 VAL A O 1
ATOM 770 N N . PRO A 1 94 ? 20.339 -21.560 -21.788 1.00 44.69 94 PRO A N 1
ATOM 771 C CA . PRO A 1 94 ? 21.460 -21.196 -22.633 1.00 44.69 94 PRO A CA 1
ATOM 772 C C . PRO A 1 94 ? 20.898 -20.777 -23.992 1.00 44.69 94 PRO A C 1
ATOM 774 O O . PRO A 1 94 ? 20.604 -21.626 -24.831 1.00 44.69 94 PRO A O 1
ATOM 777 N N . TYR A 1 95 ? 20.724 -19.476 -24.224 1.00 32.56 95 TYR A N 1
ATOM 778 C CA . TYR A 1 95 ? 20.538 -18.975 -25.585 1.00 32.56 95 TYR A CA 1
ATOM 779 C C . TYR A 1 95 ? 21.220 -17.616 -25.791 1.00 32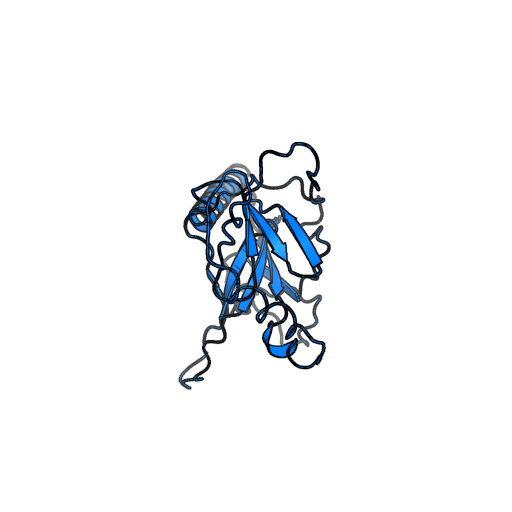.56 95 TYR A C 1
ATOM 781 O O . TYR A 1 95 ? 20.723 -16.567 -25.404 1.00 32.56 95 TYR A O 1
ATOM 789 N N . CYS A 1 96 ? 22.420 -17.721 -26.367 1.00 35.25 96 CYS A N 1
ATOM 790 C CA . CYS A 1 96 ? 23.187 -16.764 -27.162 1.00 35.25 96 CYS A CA 1
ATOM 791 C C . CYS A 1 96 ? 22.881 -15.260 -27.049 1.00 35.25 96 CYS A C 1
ATOM 793 O O . CYS A 1 96 ? 21.960 -14.759 -27.684 1.00 35.25 96 CYS A O 1
ATOM 795 N N . HIS A 1 97 ? 23.834 -14.514 -26.482 1.00 34.06 97 HIS A N 1
ATOM 796 C CA . HIS A 1 97 ? 24.178 -13.186 -27.006 1.00 34.06 97 HIS A CA 1
ATOM 797 C C . HIS A 1 97 ? 25.696 -12.924 -26.975 1.00 34.06 97 HIS A C 1
ATOM 799 O O . HIS A 1 97 ? 26.167 -11.875 -26.558 1.00 34.06 97 HIS A O 1
ATOM 805 N N . THR A 1 98 ? 26.492 -13.887 -27.449 1.00 36.56 98 THR A N 1
ATOM 806 C CA . THR A 1 98 ? 27.949 -13.715 -27.642 1.00 36.56 98 THR A CA 1
ATOM 807 C C . THR A 1 98 ? 28.296 -13.011 -28.966 1.00 36.56 98 THR A C 1
ATOM 809 O O . THR A 1 98 ? 29.458 -12.752 -29.227 1.00 36.56 98 THR A O 1
ATOM 812 N N . VAL A 1 99 ? 27.327 -12.634 -29.812 1.00 39.00 99 VAL A N 1
ATOM 813 C CA . VAL A 1 99 ? 27.634 -12.160 -31.186 1.00 39.00 99 VAL A CA 1
ATOM 814 C C . VAL A 1 99 ? 27.474 -10.641 -31.392 1.00 39.00 99 VAL A C 1
ATOM 816 O O . VAL A 1 99 ? 27.602 -10.161 -32.510 1.00 39.00 99 VAL A O 1
ATOM 819 N N . MET A 1 100 ? 27.253 -9.842 -30.340 1.00 39.38 100 MET A N 1
ATOM 820 C CA . MET A 1 100 ? 27.189 -8.367 -30.474 1.00 39.38 100 MET A CA 1
ATOM 821 C C . MET A 1 100 ? 28.357 -7.614 -29.819 1.00 39.38 100 MET A C 1
ATOM 823 O O . MET A 1 100 ? 28.581 -6.455 -30.149 1.00 39.38 100 MET A O 1
ATOM 827 N N . ALA A 1 101 ? 29.150 -8.261 -28.958 1.00 40.81 101 ALA A N 1
ATOM 828 C CA . ALA A 1 101 ? 30.251 -7.595 -28.251 1.00 40.81 101 ALA A CA 1
ATOM 829 C C . ALA A 1 101 ? 31.576 -7.552 -29.043 1.00 40.81 101 ALA A C 1
ATOM 831 O O . ALA A 1 101 ? 32.442 -6.742 -28.735 1.00 40.81 101 ALA A O 1
ATOM 832 N N . GLU A 1 102 ? 31.744 -8.370 -30.088 1.00 34.50 102 GLU A N 1
ATOM 833 C CA . GLU A 1 102 ? 33.014 -8.449 -30.837 1.00 34.50 102 GLU A CA 1
ATOM 834 C C . GLU A 1 102 ? 33.096 -7.529 -32.067 1.00 34.50 102 GLU A C 1
ATOM 836 O O . GLU A 1 102 ? 34.157 -7.422 -32.678 1.00 34.50 102 GLU A O 1
ATOM 841 N N . ARG A 1 103 ? 32.020 -6.822 -32.444 1.00 35.72 103 ARG A N 1
ATOM 842 C CA . ARG A 1 103 ? 32.046 -5.899 -33.600 1.00 35.72 103 ARG A CA 1
ATOM 843 C C . ARG A 1 103 ? 32.184 -4.416 -33.256 1.00 35.72 103 ARG A C 1
ATOM 845 O O . ARG A 1 103 ? 32.447 -3.633 -34.161 1.00 35.72 103 ARG A O 1
ATOM 852 N N . LEU A 1 104 ? 32.078 -4.037 -31.983 1.00 41.16 104 LEU A N 1
ATOM 853 C CA . LEU A 1 104 ? 32.162 -2.635 -31.543 1.00 41.16 104 LEU A CA 1
ATOM 854 C C . LEU A 1 104 ? 33.581 -2.183 -31.153 1.00 41.16 104 LEU A C 1
ATOM 856 O O . LEU A 1 104 ? 33.802 -1.002 -30.927 1.00 41.16 104 LEU A O 1
ATOM 860 N N . ALA A 1 105 ? 34.562 -3.093 -31.133 1.00 39.44 105 ALA A N 1
ATOM 861 C CA . ALA A 1 105 ? 35.953 -2.780 -30.787 1.00 39.44 105 ALA A CA 1
ATOM 862 C C . ALA A 1 105 ? 36.859 -2.460 -31.996 1.00 39.44 105 ALA A C 1
ATOM 864 O O . ALA A 1 105 ? 38.049 -2.222 -31.811 1.00 39.44 105 ALA A O 1
ATOM 865 N N . ALA A 1 106 ? 36.339 -2.489 -33.231 1.00 40.16 106 ALA A N 1
ATOM 866 C CA . ALA A 1 106 ? 37.174 -2.456 -34.437 1.00 40.16 106 ALA A CA 1
ATOM 867 C C . ALA A 1 106 ? 37.043 -1.201 -35.316 1.00 40.16 106 ALA A C 1
ATOM 869 O O . ALA A 1 106 ? 37.696 -1.157 -36.352 1.00 40.16 106 ALA A O 1
ATOM 870 N N . LEU A 1 107 ? 36.237 -0.197 -34.960 1.00 34.78 107 LEU A N 1
ATOM 871 C CA . LEU A 1 107 ? 36.057 0.998 -35.798 1.00 34.78 107 LEU A CA 1
ATOM 872 C C . LEU A 1 107 ? 35.984 2.277 -34.955 1.00 34.78 107 LEU A C 1
ATOM 874 O O . LEU A 1 107 ? 35.000 3.005 -34.977 1.00 34.78 107 LEU A O 1
ATOM 878 N N . SER A 1 108 ? 37.046 2.544 -34.201 1.00 48.84 108 SER A N 1
ATOM 879 C CA . SER A 1 108 ? 37.448 3.919 -33.916 1.00 48.84 108 SER A CA 1
ATOM 880 C C . SER A 1 108 ? 38.319 4.376 -35.082 1.00 48.84 108 SER A C 1
ATOM 882 O O . SER A 1 108 ? 39.410 3.834 -35.202 1.00 48.84 108 SER A O 1
ATOM 884 N N . GLU A 1 109 ? 37.826 5.259 -35.952 1.00 45.09 109 GLU A N 1
ATOM 885 C CA . GLU A 1 109 ? 38.491 6.489 -36.427 1.00 45.09 109 GLU A CA 1
ATOM 886 C C . GLU A 1 109 ? 37.495 7.297 -37.291 1.00 45.09 109 GLU A C 1
ATOM 888 O O . GLU A 1 109 ? 36.765 6.739 -38.109 1.00 45.09 109 GLU A O 1
ATOM 893 N N . GLU A 1 110 ? 37.551 8.617 -37.100 1.00 32.34 110 GLU A N 1
ATOM 894 C CA . GLU A 1 110 ? 36.984 9.712 -37.904 1.00 32.34 110 GLU A CA 1
ATOM 895 C C . GLU A 1 110 ? 35.530 10.182 -37.664 1.00 32.34 110 GLU A C 1
ATOM 897 O O . GLU A 1 110 ? 34.572 9.422 -37.573 1.00 32.34 110 GLU A O 1
ATOM 902 N N . ALA A 1 111 ? 35.437 11.510 -37.546 1.00 40.56 111 ALA A N 1
ATOM 903 C CA . ALA A 1 111 ? 34.316 12.361 -37.155 1.00 40.56 111 ALA A CA 1
ATOM 904 C C . ALA A 1 111 ? 33.071 12.300 -38.064 1.00 40.56 111 ALA A C 1
ATOM 906 O O . ALA A 1 111 ? 33.207 12.141 -39.274 1.00 40.56 111 ALA A O 1
ATOM 907 N N . ASP A 1 112 ? 31.882 12.531 -37.490 1.00 28.03 112 ASP A N 1
ATOM 908 C CA . ASP A 1 112 ? 31.002 13.703 -37.722 1.00 28.03 112 ASP A CA 1
ATOM 909 C C . ASP A 1 112 ? 29.539 13.409 -37.295 1.00 28.03 112 ASP A C 1
ATOM 911 O O . ASP A 1 112 ? 29.093 12.266 -37.312 1.00 28.03 112 ASP A O 1
ATOM 915 N N . ASP A 1 113 ? 28.857 14.470 -36.862 1.00 34.19 113 ASP A N 1
ATOM 916 C CA . ASP A 1 113 ? 27.463 14.693 -36.435 1.00 34.19 113 ASP A CA 1
ATOM 917 C C . ASP A 1 113 ? 26.368 13.582 -36.471 1.00 34.19 113 ASP A C 1
ATOM 919 O O . ASP A 1 113 ? 26.130 12.913 -37.477 1.00 34.19 113 ASP A O 1
ATOM 923 N N . THR A 1 114 ? 25.525 13.617 -35.413 1.00 34.12 114 THR A N 1
ATOM 924 C CA . THR A 1 114 ? 24.084 13.229 -35.271 1.00 34.12 114 THR A CA 1
ATOM 925 C C . THR A 1 114 ? 23.740 12.044 -34.331 1.00 34.12 114 THR A C 1
ATOM 927 O O . THR A 1 114 ? 24.157 10.915 -34.553 1.00 34.12 114 THR A O 1
ATOM 930 N N . ASP A 1 115 ? 22.934 12.353 -33.297 1.00 37.03 115 ASP A N 1
ATOM 931 C CA . ASP A 1 115 ? 22.031 11.544 -32.440 1.00 37.03 115 ASP A CA 1
ATOM 932 C C . ASP A 1 115 ? 22.225 10.019 -32.300 1.00 37.03 115 ASP A C 1
ATOM 934 O O . ASP A 1 115 ? 21.936 9.277 -33.229 1.00 37.03 115 ASP A O 1
ATOM 938 N N . VAL A 1 116 ? 22.557 9.561 -31.080 1.00 35.78 116 VAL A N 1
ATOM 939 C CA . VAL A 1 116 ? 21.729 8.726 -30.164 1.00 35.78 116 VAL A CA 1
ATOM 940 C C . VAL A 1 116 ? 22.463 8.725 -28.808 1.00 35.78 116 VAL A C 1
ATOM 942 O O . VAL A 1 116 ? 23.488 8.062 -28.665 1.00 35.78 116 VAL A O 1
ATOM 945 N N . GLN A 1 117 ? 21.999 9.494 -27.814 1.00 33.19 117 GLN A N 1
ATOM 946 C CA . GLN A 1 117 ? 22.513 9.361 -26.443 1.00 33.19 117 GLN A CA 1
ATOM 947 C C . GLN A 1 117 ? 21.858 8.140 -25.798 1.00 33.19 117 GLN A C 1
ATOM 949 O O . GLN A 1 117 ? 20.639 8.031 -25.761 1.00 33.19 117 GLN A O 1
ATOM 954 N N . GLU A 1 118 ? 22.692 7.208 -25.350 1.00 36.69 118 GLU A N 1
ATOM 955 C CA . GLU A 1 118 ? 22.311 6.009 -24.612 1.00 36.69 118 GLU A CA 1
ATOM 956 C C . GLU A 1 118 ? 21.515 6.418 -23.360 1.00 36.69 118 GLU A C 1
ATOM 958 O O . GLU A 1 118 ? 22.073 6.999 -22.429 1.00 36.69 118 GLU A O 1
ATOM 963 N N . ASP A 1 119 ? 20.201 6.173 -23.372 1.00 34.47 119 ASP A N 1
ATOM 964 C CA . ASP A 1 119 ? 19.289 6.557 -22.293 1.00 34.47 119 ASP A CA 1
ATOM 965 C C . ASP A 1 119 ? 19.786 6.038 -20.930 1.00 34.47 119 ASP A C 1
ATOM 967 O O . ASP A 1 119 ? 20.036 4.842 -20.747 1.00 34.47 119 ASP A O 1
ATOM 971 N N . GLU A 1 120 ? 19.930 6.957 -19.967 1.00 43.47 120 GLU A N 1
ATOM 972 C CA . GLU A 1 120 ? 20.417 6.720 -18.602 1.00 43.47 120 GLU A CA 1
ATOM 973 C C . GLU A 1 120 ? 19.492 5.740 -17.843 1.00 43.47 120 GLU A C 1
ATOM 975 O O . GLU A 1 120 ? 18.541 6.128 -17.163 1.00 43.47 120 GLU A O 1
ATOM 980 N N . ILE A 1 121 ? 19.773 4.436 -17.939 1.00 43.38 121 ILE A N 1
ATOM 981 C CA . ILE A 1 121 ? 19.126 3.386 -17.139 1.00 43.38 121 ILE A CA 1
ATOM 982 C C . ILE A 1 121 ? 19.658 3.473 -15.700 1.00 43.38 121 ILE A C 1
ATOM 984 O O . ILE A 1 121 ? 20.747 2.986 -15.381 1.00 43.38 121 ILE A O 1
ATOM 988 N N . PHE A 1 122 ? 18.880 4.080 -14.802 1.00 44.94 122 PHE A N 1
ATOM 989 C CA . PHE A 1 122 ? 19.189 4.128 -13.372 1.00 44.94 122 PHE A CA 1
ATOM 990 C C . PHE A 1 122 ? 18.925 2.757 -12.730 1.00 44.94 122 PHE A C 1
ATOM 992 O O . PHE A 1 122 ? 17.810 2.435 -12.317 1.00 44.94 122 PHE A O 1
ATOM 999 N N . ASN A 1 123 ? 19.964 1.922 -12.669 1.00 42.06 123 ASN A N 1
ATOM 1000 C CA . ASN A 1 123 ? 19.905 0.604 -12.042 1.00 42.06 123 ASN A CA 1
ATOM 1001 C C . ASN A 1 123 ? 19.820 0.726 -10.509 1.00 42.06 123 ASN A C 1
ATOM 1003 O O . ASN A 1 123 ? 20.797 1.102 -9.857 1.00 42.06 123 ASN A O 1
ATOM 1007 N N . TYR A 1 124 ? 18.684 0.335 -9.923 1.00 45.12 124 TYR A N 1
ATOM 1008 C CA . TYR A 1 124 ? 18.656 -0.125 -8.530 1.00 45.12 124 TYR A CA 1
ATOM 1009 C C . TYR A 1 124 ? 19.493 -1.410 -8.434 1.00 45.12 124 TYR A C 1
ATOM 1011 O O . TYR A 1 124 ? 19.600 -2.141 -9.426 1.00 45.12 124 TYR A O 1
ATOM 1019 N N . PRO A 1 125 ? 20.120 -1.713 -7.285 1.00 47.59 125 PRO A N 1
ATOM 1020 C CA . PRO A 1 125 ? 20.871 -2.950 -7.131 1.00 47.59 125 PRO A CA 1
ATOM 1021 C C . PRO A 1 125 ? 19.928 -4.176 -7.150 1.00 47.59 125 PRO A C 1
ATOM 1023 O O . PRO A 1 125 ? 19.486 -4.641 -6.112 1.00 47.59 125 PRO A O 1
ATOM 1026 N N . GLN A 1 126 ? 19.714 -4.666 -8.381 1.00 55.88 126 GLN A N 1
ATOM 1027 C CA . GLN A 1 126 ? 19.217 -5.958 -8.887 1.00 55.88 126 GLN A CA 1
ATOM 1028 C C . GLN A 1 126 ? 17.725 -6.330 -8.812 1.00 55.88 126 GLN A C 1
ATOM 1030 O O . GLN A 1 126 ? 17.334 -7.269 -8.123 1.00 55.88 126 GLN A O 1
ATOM 1035 N N . GLY A 1 127 ? 16.965 -5.791 -9.777 1.00 59.97 127 GLY A N 1
ATOM 1036 C CA . GLY A 1 127 ? 15.680 -6.356 -10.207 1.00 59.97 127 GLY A CA 1
ATOM 1037 C C . GLY A 1 127 ? 14.787 -5.357 -10.934 1.00 59.97 127 GLY A C 1
ATOM 1038 O O . GLY A 1 127 ? 14.302 -5.627 -12.043 1.00 59.97 127 GLY A O 1
ATOM 1039 N N . LEU A 1 128 ? 14.617 -4.204 -10.290 1.00 70.88 128 LEU A N 1
ATOM 1040 C CA . LEU A 1 128 ? 13.662 -3.159 -10.649 1.00 70.88 128 LEU A CA 1
ATOM 1041 C C . LEU A 1 128 ? 14.346 -2.041 -11.447 1.00 70.88 128 LEU A C 1
ATOM 1043 O O . LEU A 1 128 ? 15.357 -1.481 -11.024 1.00 70.88 128 LEU A O 1
ATOM 1047 N N . VAL A 1 129 ? 13.788 -1.712 -12.613 1.00 77.12 129 VAL A N 1
ATOM 1048 C CA . VAL A 1 129 ? 14.318 -0.668 -13.500 1.00 77.12 129 VAL A CA 1
ATOM 1049 C C . VAL A 1 129 ? 13.357 0.512 -13.491 1.00 77.12 129 VAL A C 1
ATOM 1051 O O . VAL A 1 129 ? 12.179 0.342 -13.800 1.00 77.12 129 VAL A O 1
ATOM 1054 N N . LEU A 1 130 ? 13.844 1.705 -13.146 1.00 80.19 130 LEU A N 1
ATOM 1055 C CA . LEU A 1 130 ? 13.063 2.933 -13.274 1.00 80.19 130 LEU A CA 1
ATOM 1056 C C . LEU A 1 130 ? 13.332 3.592 -14.615 1.00 80.19 130 LEU A C 1
ATOM 1058 O O . LEU A 1 130 ? 14.484 3.732 -15.021 1.00 80.19 130 LEU A O 1
ATOM 1062 N N . ILE A 1 131 ? 12.262 4.023 -15.273 1.00 79.81 131 ILE A N 1
ATOM 1063 C CA . ILE A 1 131 ? 12.339 4.745 -16.539 1.00 79.81 131 ILE A CA 1
ATOM 1064 C C . ILE A 1 131 ? 11.690 6.114 -16.346 1.00 79.81 131 ILE A C 1
ATOM 1066 O O . ILE A 1 131 ? 10.528 6.164 -15.925 1.00 79.81 131 ILE A O 1
ATOM 1070 N N . PRO A 1 132 ? 12.402 7.218 -16.643 1.00 78.38 132 PRO A N 1
ATOM 1071 C CA . PRO A 1 132 ? 11.796 8.540 -16.690 1.00 78.38 132 PRO A CA 1
ATOM 1072 C C . PRO A 1 132 ? 10.611 8.548 -17.655 1.00 78.38 132 PRO A C 1
ATOM 1074 O O . PRO A 1 132 ? 10.677 8.021 -18.769 1.00 78.38 132 PRO A O 1
ATOM 1077 N N . CYS A 1 133 ? 9.500 9.143 -17.237 1.00 68.31 133 CYS A N 1
ATOM 1078 C CA . CYS A 1 133 ? 8.376 9.349 -18.129 1.00 68.31 133 CYS A CA 1
ATOM 1079 C C . CYS A 1 133 ? 8.745 10.468 -19.112 1.00 68.31 133 CYS A C 1
ATOM 1081 O O . CYS A 1 133 ? 8.529 11.645 -18.833 1.00 68.31 133 CYS A O 1
ATOM 1083 N N . GLY A 1 134 ? 9.306 10.092 -20.266 1.00 56.59 134 GLY A N 1
ATOM 1084 C CA . GLY A 1 134 ? 9.462 10.999 -21.401 1.00 56.59 134 GLY A CA 1
ATOM 1085 C C . GLY A 1 134 ? 8.121 11.648 -21.753 1.00 56.59 134 GLY A C 1
ATOM 1086 O O . GLY A 1 134 ? 7.064 11.038 -21.583 1.00 56.59 134 GLY A O 1
ATOM 1087 N N . ASN A 1 135 ? 8.170 12.890 -22.229 1.00 52.62 135 ASN A N 1
ATOM 1088 C CA . ASN A 1 135 ? 7.032 13.782 -22.491 1.00 52.62 135 ASN A CA 1
ATOM 1089 C C . ASN A 1 135 ? 6.089 13.307 -23.630 1.00 52.62 135 ASN A C 1
ATOM 1091 O O . ASN A 1 135 ? 5.349 14.107 -24.198 1.00 52.62 135 ASN A O 1
ATOM 1095 N N . ASP A 1 136 ? 6.137 12.025 -23.999 1.00 47.59 136 ASP A N 1
ATOM 1096 C CA . ASP A 1 136 ? 5.343 11.440 -25.070 1.00 47.59 136 ASP A CA 1
ATOM 1097 C C . ASP A 1 136 ? 3.901 11.237 -24.603 1.00 47.59 136 ASP A C 1
ATOM 1099 O O . ASP A 1 136 ? 3.552 10.271 -23.919 1.00 47.59 136 ASP A O 1
ATOM 1103 N N . GLU A 1 137 ? 3.035 12.146 -25.044 1.00 47.81 137 GLU A N 1
ATOM 1104 C CA . GLU A 1 137 ? 1.590 12.167 -24.796 1.00 47.81 137 GLU A CA 1
ATOM 1105 C C . GLU A 1 137 ? 0.821 10.930 -25.320 1.00 47.81 137 GLU A C 1
ATOM 1107 O O . GLU A 1 137 ? -0.405 10.901 -25.262 1.00 47.81 137 GLU A O 1
ATOM 1112 N N . ASN A 1 138 ? 1.497 9.884 -25.814 1.00 43.31 138 ASN A N 1
ATOM 1113 C CA . ASN A 1 138 ? 0.871 8.818 -26.604 1.00 43.31 138 ASN A CA 1
ATOM 1114 C C . ASN A 1 138 ? 0.962 7.390 -26.057 1.00 43.31 138 ASN A C 1
ATOM 1116 O O . ASN A 1 138 ? 0.509 6.463 -26.727 1.00 43.31 138 ASN A O 1
ATOM 1120 N N . HIS A 1 139 ? 1.451 7.167 -24.838 1.00 44.25 139 HIS A N 1
ATOM 1121 C CA . HIS A 1 139 ? 1.294 5.848 -24.215 1.00 44.25 139 HIS A CA 1
ATOM 1122 C C . HIS A 1 139 ? 1.099 5.934 -22.704 1.00 44.25 139 HIS A C 1
ATOM 1124 O O . HIS A 1 139 ? 1.783 5.277 -21.920 1.00 44.25 139 HIS A O 1
ATOM 1130 N N . VAL A 1 140 ? 0.112 6.727 -22.278 1.00 42.88 140 VAL A N 1
ATOM 1131 C CA . VAL A 1 140 ? -0.431 6.590 -20.927 1.00 42.88 140 VAL A CA 1
ATOM 1132 C C . VAL A 1 140 ? -1.214 5.279 -20.903 1.00 42.88 140 VAL A C 1
ATOM 1134 O O . VAL A 1 140 ? -2.424 5.254 -21.123 1.00 42.88 140 VAL A O 1
ATOM 1137 N N . VAL A 1 141 ? -0.528 4.165 -20.636 1.00 45.78 141 VAL A N 1
ATOM 1138 C CA . VAL A 1 141 ? -1.205 3.024 -20.019 1.00 45.78 141 VAL A CA 1
ATOM 1139 C C . VAL A 1 141 ? -1.602 3.538 -18.648 1.00 45.78 141 VAL A C 1
ATOM 1141 O O . VAL A 1 141 ? -0.828 3.476 -17.697 1.00 45.78 141 VAL A O 1
ATOM 1144 N N . VAL A 1 142 ? -2.780 4.162 -18.580 1.00 47.44 142 VAL A N 1
ATOM 1145 C CA . VAL A 1 142 ? -3.468 4.421 -17.326 1.00 47.44 142 VAL A CA 1
ATOM 1146 C C . VAL A 1 142 ? -3.606 3.035 -16.729 1.00 47.44 142 VAL A C 1
ATOM 1148 O O . VAL A 1 142 ? -4.447 2.247 -17.163 1.00 47.44 142 VAL A O 1
ATOM 1151 N N . GLY A 1 143 ? -2.710 2.692 -15.802 1.00 50.88 143 GLY A N 1
ATOM 1152 C CA . GLY A 1 143 ? -2.912 1.511 -14.988 1.00 50.88 143 GLY A CA 1
ATOM 1153 C C . GLY A 1 143 ? -4.335 1.600 -14.428 1.00 50.88 143 GLY A C 1
ATOM 1154 O O . GLY A 1 143 ? -4.817 2.705 -14.177 1.00 50.88 143 GLY A O 1
ATOM 1155 N N . PRO A 1 144 ? -5.043 0.486 -14.225 1.00 56.66 144 PRO A N 1
ATOM 1156 C CA . PRO A 1 144 ? -6.445 0.491 -13.780 1.00 56.66 144 PRO A CA 1
ATOM 1157 C C . PRO A 1 144 ? -6.686 1.196 -12.425 1.00 56.66 144 PRO A C 1
ATOM 1159 O O . PRO A 1 144 ? -7.822 1.287 -11.958 1.00 56.66 144 PRO A O 1
ATOM 1162 N N . HIS A 1 145 ? -5.631 1.703 -11.786 1.00 59.03 145 HIS A N 1
ATOM 1163 C CA . HIS A 1 145 ? -5.647 2.451 -10.543 1.00 59.03 145 HIS A CA 1
ATOM 1164 C C . HIS A 1 145 ? -5.759 3.959 -10.787 1.00 59.03 145 HIS A C 1
ATOM 1166 O O . HIS A 1 145 ? -4.876 4.594 -11.356 1.00 59.03 145 HIS A O 1
ATOM 1172 N N . ILE A 1 146 ? -6.829 4.555 -10.263 1.00 62.69 146 ILE A N 1
ATOM 1173 C CA . ILE A 1 146 ? -7.032 6.013 -10.194 1.00 62.69 146 ILE A CA 1
ATOM 1174 C C . ILE A 1 146 ? -6.544 6.606 -8.856 1.00 62.69 146 ILE A C 1
ATOM 1176 O O . ILE A 1 146 ? -7.031 7.651 -8.426 1.00 62.69 146 ILE A O 1
ATOM 1180 N N . ARG A 1 147 ? -5.655 5.905 -8.137 1.00 73.00 147 ARG A N 1
ATOM 1181 C CA . ARG A 1 147 ? -5.318 6.190 -6.734 1.00 73.00 147 ARG A CA 1
ATOM 1182 C C . ARG A 1 147 ? -3.881 6.681 -6.594 1.00 73.00 147 ARG A C 1
ATOM 1184 O O . ARG A 1 147 ? -2.953 6.024 -7.037 1.00 73.00 147 ARG A O 1
ATOM 1191 N N . GLY A 1 148 ? -3.718 7.769 -5.847 1.00 77.38 148 GLY A N 1
ATOM 1192 C CA . GLY A 1 148 ? -2.409 8.310 -5.498 1.00 77.38 148 GLY A CA 1
ATOM 1193 C C . GLY A 1 148 ? -1.829 9.213 -6.583 1.00 77.38 148 GLY A C 1
ATOM 1194 O O . GLY A 1 148 ? -2.073 9.052 -7.778 1.00 77.38 148 GLY A O 1
ATOM 1195 N N . SER A 1 149 ? -1.058 10.205 -6.150 1.00 85.25 149 SER A N 1
ATOM 1196 C CA . SER A 1 149 ? -0.284 11.054 -7.051 1.00 85.25 149 SER A CA 1
ATOM 1197 C C . SER A 1 149 ? 0.896 10.279 -7.630 1.00 85.25 149 SER A C 1
ATOM 1199 O O . SER A 1 149 ? 1.464 9.421 -6.951 1.00 85.25 149 SER A O 1
ATOM 1201 N N . ARG A 1 150 ? 1.310 10.627 -8.851 1.00 87.31 150 ARG A N 1
ATOM 1202 C CA . ARG A 1 150 ? 2.566 10.138 -9.432 1.00 87.31 150 ARG A CA 1
ATOM 1203 C C . ARG A 1 150 ? 3.754 10.478 -8.540 1.00 87.31 150 ARG A C 1
ATOM 1205 O O . ARG A 1 150 ? 3.775 11.536 -7.905 1.00 87.31 150 ARG A O 1
ATOM 1212 N N . LEU A 1 151 ? 4.724 9.571 -8.497 1.00 84.94 151 LEU A N 1
ATOM 1213 C CA . LEU A 1 151 ? 5.936 9.745 -7.707 1.00 84.94 151 LEU A CA 1
ATOM 1214 C C . LEU A 1 151 ? 7.122 10.132 -8.580 1.00 84.94 151 LEU A C 1
ATOM 1216 O O . LEU A 1 151 ? 7.212 9.770 -9.751 1.00 84.94 151 LEU A O 1
ATOM 1220 N N . ARG A 1 152 ? 8.024 10.900 -7.972 1.00 84.81 152 ARG A N 1
ATOM 1221 C CA . ARG A 1 152 ? 9.248 11.397 -8.594 1.00 84.81 152 ARG A CA 1
ATOM 1222 C C . ARG A 1 152 ? 10.444 10.770 -7.911 1.00 84.81 152 ARG A C 1
ATOM 1224 O O . ARG A 1 152 ? 10.464 10.740 -6.681 1.00 84.81 152 ARG A O 1
ATOM 1231 N N . ALA A 1 153 ? 11.416 10.292 -8.675 1.00 80.19 153 ALA A N 1
ATOM 1232 C CA . ALA A 1 153 ? 12.617 9.684 -8.112 1.00 80.19 153 ALA A CA 1
ATOM 1233 C C . ALA A 1 153 ? 13.767 10.686 -8.067 1.00 80.19 153 ALA A C 1
ATOM 1235 O O . ALA A 1 153 ? 14.093 11.324 -9.066 1.00 80.19 153 ALA A O 1
ATOM 1236 N N . SER A 1 154 ? 14.441 10.774 -6.927 1.00 77.44 154 SER A N 1
ATOM 1237 C CA . SER A 1 154 ? 15.701 11.510 -6.783 1.00 77.44 154 SER A CA 1
ATOM 1238 C C . SER A 1 154 ? 16.789 10.962 -7.711 1.00 77.44 154 SER A C 1
ATOM 1240 O O . SER A 1 154 ? 17.563 11.743 -8.263 1.00 77.44 154 SER A O 1
ATOM 1242 N N . ALA A 1 155 ? 16.794 9.645 -7.951 1.00 70.75 155 ALA A N 1
ATOM 1243 C CA . ALA A 1 155 ? 17.684 8.994 -8.910 1.00 70.75 155 ALA A CA 1
ATOM 1244 C C . ALA A 1 155 ? 17.459 9.497 -10.348 1.00 70.75 155 ALA A C 1
ATOM 1246 O O . ALA A 1 155 ? 18.420 9.726 -11.069 1.00 70.75 155 ALA A O 1
ATOM 1247 N N . ALA A 1 156 ? 16.207 9.767 -10.727 1.00 69.00 156 ALA A N 1
ATOM 1248 C CA . ALA A 1 156 ? 15.827 10.278 -12.045 1.00 69.00 156 ALA A CA 1
ATOM 1249 C C . ALA A 1 156 ? 15.719 11.814 -12.067 1.00 69.00 156 ALA A C 1
ATOM 1251 O O . ALA A 1 156 ? 14.795 12.370 -12.651 1.00 69.00 156 ALA A O 1
ATOM 1252 N N . ARG A 1 157 ? 16.612 12.525 -11.361 1.00 74.88 157 ARG A N 1
ATOM 1253 C CA . ARG A 1 157 ? 16.635 14.004 -11.299 1.00 74.88 157 ARG A CA 1
ATOM 1254 C C . ARG A 1 157 ? 15.288 14.642 -10.903 1.00 74.88 157 ARG A C 1
ATOM 1256 O O . ARG A 1 157 ? 14.989 15.763 -11.304 1.00 74.88 157 ARG A O 1
ATOM 1263 N N . PHE A 1 158 ? 14.508 13.958 -10.062 1.00 72.50 158 PHE A N 1
ATOM 1264 C CA . PHE A 1 158 ? 13.164 14.353 -9.617 1.00 72.50 158 PHE A CA 1
ATOM 1265 C C . PHE A 1 158 ? 12.102 14.405 -10.726 1.00 72.50 158 PHE A C 1
ATOM 1267 O O . PHE A 1 158 ? 11.092 15.100 -10.581 1.00 72.50 158 PHE A O 1
ATOM 1274 N N . GLU A 1 159 ? 12.291 13.649 -11.803 1.00 81.56 159 GLU A N 1
ATOM 1275 C CA . GLU A 1 159 ? 11.262 13.419 -12.815 1.00 81.56 159 GLU A CA 1
ATOM 1276 C C . GLU A 1 159 ? 10.290 12.316 -12.388 1.00 81.56 159 GLU A C 1
ATOM 1278 O O . GLU A 1 159 ? 10.580 11.502 -11.503 1.00 81.56 159 GLU A O 1
ATOM 1283 N N . GLU A 1 160 ? 9.096 12.328 -12.984 1.00 84.94 160 GLU A N 1
ATOM 1284 C CA . GLU A 1 160 ? 8.129 11.244 -12.812 1.00 84.94 160 GLU A CA 1
ATOM 1285 C C . GLU A 1 160 ? 8.676 9.972 -13.446 1.00 84.94 160 GLU A C 1
ATOM 1287 O O . GLU A 1 160 ? 9.211 10.000 -14.554 1.00 84.94 160 GLU A O 1
ATOM 1292 N N . VAL A 1 161 ? 8.533 8.860 -12.738 1.00 83.44 161 VAL A N 1
ATOM 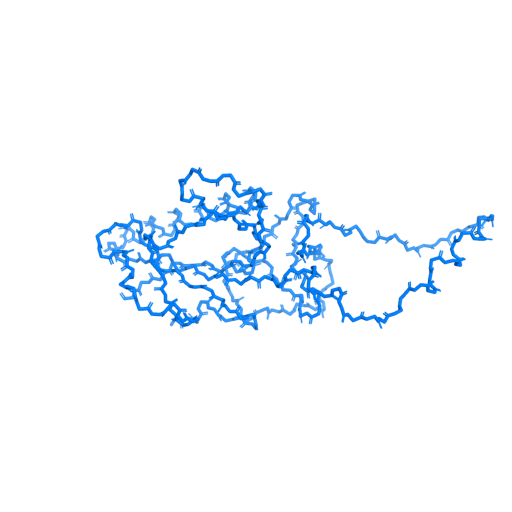1293 C CA . VAL A 1 161 ? 9.120 7.585 -13.139 1.00 83.44 161 VAL A CA 1
ATOM 1294 C C . VAL A 1 161 ? 8.076 6.489 -13.200 1.00 83.44 161 VAL A C 1
ATOM 1296 O O . VAL A 1 161 ? 7.167 6.412 -12.371 1.00 83.44 161 VAL A O 1
ATOM 1299 N N . ASP A 1 162 ? 8.271 5.598 -14.162 1.00 86.75 162 ASP A N 1
ATOM 1300 C CA . ASP A 1 162 ? 7.563 4.335 -14.242 1.00 86.75 162 ASP A CA 1
ATOM 1301 C C . ASP A 1 162 ? 8.496 3.191 -13.847 1.00 86.75 162 ASP A C 1
ATOM 1303 O O . ASP A 1 162 ? 9.712 3.238 -14.051 1.00 86.75 162 ASP A O 1
ATOM 1307 N N . LEU A 1 163 ? 7.905 2.135 -13.303 1.00 84.88 163 LEU A N 1
ATOM 1308 C CA . LEU A 1 163 ? 8.574 0.882 -13.020 1.00 84.88 163 LEU A CA 1
ATOM 1309 C C . LEU A 1 163 ? 8.522 -0.007 -14.261 1.00 84.88 163 LEU A C 1
ATOM 1311 O O . LEU A 1 163 ? 7.449 -0.437 -14.683 1.00 84.88 163 LEU A O 1
ATOM 1315 N N . LEU A 1 164 ? 9.677 -0.350 -14.817 1.00 83.44 164 LEU A N 1
ATOM 1316 C CA . LEU A 1 164 ? 9.790 -1.401 -15.814 1.00 83.44 164 LEU A CA 1
ATOM 1317 C C . LEU A 1 164 ? 10.122 -2.731 -15.133 1.00 83.44 164 LEU A C 1
ATOM 1319 O O . LEU A 1 164 ? 11.164 -2.884 -14.496 1.00 83.44 164 LEU A O 1
ATOM 1323 N N . LEU A 1 165 ? 9.250 -3.719 -15.337 1.00 77.69 165 LEU A N 1
ATOM 1324 C CA . LEU A 1 165 ? 9.493 -5.111 -14.974 1.00 77.69 165 LEU A CA 1
ATOM 1325 C C . LEU A 1 165 ? 9.870 -5.909 -16.233 1.00 77.69 165 LEU A C 1
ATOM 1327 O O . LEU A 1 165 ? 9.000 -6.150 -17.079 1.00 77.69 165 LEU A O 1
ATOM 1331 N N . PRO A 1 166 ? 11.140 -6.346 -16.384 1.00 70.50 166 PRO A N 1
ATOM 1332 C CA . PRO A 1 166 ? 11.599 -7.036 -17.588 1.00 70.50 166 PRO A CA 1
ATOM 1333 C C . PRO A 1 166 ? 10.821 -8.327 -17.886 1.00 70.50 166 PRO A C 1
ATOM 1335 O O . PRO A 1 166 ? 10.926 -9.332 -17.169 1.00 70.50 166 PRO A O 1
ATOM 1338 N N . GLY A 1 167 ? 10.083 -8.308 -18.999 1.00 65.69 167 GLY A N 1
ATOM 1339 C CA . GLY A 1 167 ? 9.259 -9.423 -19.472 1.00 65.69 167 GLY A CA 1
ATOM 1340 C C . GLY A 1 167 ? 7.827 -9.448 -18.929 1.00 65.69 167 GLY A C 1
ATOM 1341 O O . GLY A 1 167 ? 7.105 -10.387 -19.250 1.00 65.69 167 GLY A O 1
ATOM 1342 N N . THR A 1 168 ? 7.420 -8.443 -18.144 1.00 71.25 168 THR A N 1
ATOM 1343 C CA . THR A 1 168 ? 6.049 -8.322 -17.626 1.00 71.25 168 THR A CA 1
ATOM 1344 C C . THR A 1 168 ? 5.359 -7.081 -18.187 1.00 71.25 168 THR A C 1
ATOM 1346 O O . THR A 1 168 ? 4.538 -7.201 -19.089 1.00 71.25 168 THR A O 1
ATOM 1349 N N . ALA A 1 169 ? 5.683 -5.890 -17.673 1.00 72.75 169 ALA A N 1
ATOM 1350 C CA . ALA A 1 169 ? 4.988 -4.653 -18.020 1.00 72.75 169 ALA A CA 1
ATOM 1351 C C . ALA A 1 169 ? 5.788 -3.409 -17.603 1.00 72.75 169 ALA A C 1
ATOM 1353 O O . ALA A 1 169 ? 6.657 -3.473 -16.729 1.00 72.75 169 ALA A O 1
ATOM 1354 N N . ARG A 1 170 ? 5.442 -2.267 -18.208 1.00 83.44 170 ARG A N 1
ATOM 1355 C CA . ARG A 1 170 ? 5.766 -0.926 -17.706 1.00 83.44 170 ARG A CA 1
ATOM 1356 C C . ARG A 1 170 ? 4.592 -0.451 -16.856 1.00 83.44 170 ARG A C 1
ATOM 1358 O O . ARG A 1 170 ? 3.466 -0.386 -17.343 1.00 83.44 170 ARG A O 1
ATOM 1365 N N . LEU A 1 171 ? 4.853 -0.160 -15.590 1.00 84.19 171 LEU A N 1
ATOM 1366 C CA . LEU A 1 171 ? 3.856 0.148 -14.578 1.00 84.19 171 LEU A CA 1
ATOM 1367 C C . LEU A 1 171 ? 4.078 1.549 -14.033 1.00 84.19 171 LEU A C 1
ATOM 1369 O O . LEU A 1 171 ? 5.164 1.888 -13.575 1.00 84.19 171 LEU A O 1
ATOM 1373 N N . GLN A 1 172 ? 3.020 2.346 -14.027 1.00 85.56 172 GLN A N 1
ATOM 1374 C CA . GLN A 1 172 ? 3.066 3.682 -13.460 1.00 85.56 172 GLN A CA 1
ATOM 1375 C C . GLN A 1 172 ? 3.232 3.620 -11.938 1.00 85.56 172 GLN A C 1
ATOM 1377 O O . GLN A 1 172 ? 2.463 2.927 -11.263 1.00 85.56 172 GLN A O 1
ATOM 1382 N N . ILE A 1 173 ? 4.197 4.370 -11.401 1.00 87.94 173 ILE A N 1
ATOM 1383 C CA . ILE A 1 173 ? 4.417 4.467 -9.955 1.00 87.94 173 ILE A CA 1
ATOM 1384 C C . ILE A 1 173 ? 3.551 5.597 -9.394 1.00 87.94 173 ILE A C 1
ATOM 1386 O O . ILE A 1 173 ? 3.638 6.756 -9.813 1.00 87.94 173 ILE A O 1
ATOM 1390 N N . GLN A 1 174 ? 2.708 5.263 -8.421 1.00 90.44 174 GLN A N 1
ATOM 1391 C CA . GLN A 1 174 ? 1.854 6.220 -7.723 1.00 90.44 174 GLN A CA 1
ATOM 1392 C C . GLN A 1 174 ? 1.938 5.994 -6.214 1.00 90.44 174 GLN A C 1
ATOM 1394 O O . GLN A 1 174 ? 2.360 4.942 -5.732 1.00 90.44 174 GLN A O 1
ATOM 1399 N N . LEU A 1 175 ? 1.520 6.987 -5.436 1.00 90.38 175 LEU A N 1
ATOM 1400 C CA . LEU A 1 175 ? 1.514 6.870 -3.987 1.00 90.38 175 LEU A CA 1
ATOM 1401 C C . LEU A 1 175 ? 0.563 5.753 -3.521 1.00 90.38 175 LEU A C 1
ATOM 1403 O O . LEU A 1 175 ? -0.655 5.862 -3.657 1.00 90.38 175 LEU A O 1
ATOM 1407 N N . GLY A 1 176 ? 1.137 4.689 -2.956 1.00 90.12 176 GLY A N 1
ATOM 1408 C CA . GLY A 1 176 ? 0.427 3.483 -2.524 1.00 90.12 176 GLY A CA 1
ATOM 1409 C C . GLY A 1 176 ? 0.188 2.444 -3.627 1.00 90.12 176 GLY A C 1
ATOM 1410 O O . GLY A 1 176 ? -0.455 1.433 -3.358 1.00 90.12 176 GLY A O 1
ATOM 1411 N N . VAL A 1 177 ? 0.690 2.644 -4.849 1.00 90.69 177 VAL A N 1
ATOM 1412 C CA . VAL A 1 177 ? 0.473 1.723 -5.978 1.00 90.69 177 VAL A CA 1
ATOM 1413 C C . VAL A 1 177 ? 1.770 1.504 -6.750 1.00 90.69 177 VAL A C 1
ATOM 1415 O O . VAL A 1 177 ? 2.443 2.458 -7.132 1.00 90.69 177 VAL A O 1
ATOM 1418 N N . ASN A 1 178 ? 2.087 0.237 -7.031 1.00 90.25 178 ASN A N 1
ATOM 1419 C CA . ASN A 1 178 ? 3.298 -0.166 -7.750 1.00 90.25 178 ASN A CA 1
ATOM 1420 C C . ASN A 1 178 ? 4.583 0.422 -7.138 1.00 90.25 178 ASN A C 1
ATOM 1422 O O . ASN A 1 178 ? 5.497 0.765 -7.879 1.00 90.25 178 ASN A O 1
ATOM 1426 N N . MET A 1 179 ? 4.650 0.584 -5.812 1.00 90.94 179 MET A N 1
ATOM 1427 C CA . MET A 1 179 ? 5.774 1.254 -5.157 1.00 90.94 179 MET A CA 1
ATOM 1428 C C . MET A 1 179 ? 6.979 0.308 -5.053 1.00 90.94 179 MET A C 1
ATOM 1430 O O . MET A 1 179 ? 6.899 -0.667 -4.304 1.00 90.94 179 MET A O 1
ATOM 1434 N N . PRO A 1 180 ? 8.093 0.575 -5.756 1.00 90.31 180 PRO A N 1
ATOM 1435 C CA . PRO A 1 180 ? 9.316 -0.211 -5.624 1.00 90.31 180 PRO A CA 1
ATOM 1436 C C . PRO A 1 180 ? 9.879 -0.096 -4.206 1.00 90.31 180 PRO A C 1
ATOM 1438 O O . PRO A 1 180 ? 9.999 1.009 -3.664 1.00 90.31 180 PRO A O 1
ATOM 1441 N N . ALA A 1 181 ? 10.239 -1.227 -3.612 1.00 90.94 181 ALA A N 1
ATOM 1442 C CA . ALA A 1 181 ? 10.890 -1.282 -2.315 1.00 90.94 181 ALA A CA 1
ATOM 1443 C C . ALA A 1 181 ? 11.832 -2.482 -2.231 1.00 90.94 181 ALA A C 1
ATOM 1445 O O . ALA A 1 181 ? 11.729 -3.437 -2.999 1.00 90.94 181 ALA A O 1
ATOM 1446 N N . ARG A 1 182 ? 12.727 -2.438 -1.249 1.00 87.75 182 ARG A N 1
ATOM 1447 C CA . ARG A 1 182 ? 13.550 -3.578 -0.863 1.00 87.75 182 ARG A CA 1
ATOM 1448 C C . ARG A 1 182 ? 13.016 -4.179 0.424 1.00 87.75 182 ARG A C 1
ATOM 1450 O O . ARG A 1 182 ? 12.795 -3.462 1.395 1.00 87.75 182 ARG A O 1
ATOM 1457 N N . GLU A 1 183 ? 12.831 -5.481 0.428 1.00 88.62 183 GLU A N 1
ATOM 1458 C CA . GLU A 1 183 ? 12.429 -6.251 1.593 1.00 88.62 183 GLU A CA 1
ATOM 1459 C C . GLU A 1 183 ? 13.656 -6.862 2.270 1.00 88.62 183 GLU A C 1
ATOM 1461 O O . GLU A 1 183 ? 14.514 -7.447 1.607 1.00 88.62 183 GLU A O 1
ATOM 1466 N N . GLU A 1 184 ? 13.733 -6.754 3.596 1.00 86.38 184 GLU A N 1
ATOM 1467 C CA . GLU A 1 184 ? 14.707 -7.475 4.415 1.00 86.38 184 GLU A CA 1
ATOM 1468 C C . GLU A 1 184 ? 13.998 -8.193 5.566 1.00 86.38 184 GLU A C 1
ATOM 1470 O O . GLU A 1 184 ? 13.184 -7.609 6.284 1.00 86.38 184 GLU A O 1
ATOM 1475 N N . HIS A 1 185 ? 14.307 -9.476 5.753 1.00 83.00 185 HIS A N 1
ATOM 1476 C CA . HIS A 1 185 ? 13.722 -10.287 6.817 1.00 83.00 185 HIS A CA 1
ATOM 1477 C C . HIS A 1 185 ? 14.397 -10.017 8.168 1.00 83.00 185 HIS A C 1
ATOM 1479 O O . HIS A 1 185 ? 15.624 -9.952 8.263 1.00 83.00 185 HIS A O 1
ATOM 1485 N N . ILE A 1 186 ? 13.601 -9.922 9.235 1.00 76.75 186 ILE A N 1
ATOM 1486 C CA . ILE A 1 186 ? 14.080 -9.724 10.604 1.00 76.75 186 ILE A CA 1
ATOM 1487 C C . ILE A 1 186 ? 14.600 -11.066 11.142 1.00 76.75 186 ILE A C 1
ATOM 1489 O O . ILE A 1 186 ? 13.814 -11.992 11.355 1.00 76.75 186 ILE A O 1
ATOM 1493 N N . PRO A 1 187 ? 15.911 -11.224 11.403 1.00 64.19 187 PRO A N 1
ATOM 1494 C CA . PRO A 1 187 ? 16.434 -12.482 11.909 1.00 64.19 187 PRO A CA 1
ATOM 1495 C C . PRO A 1 187 ? 15.969 -12.710 13.352 1.00 64.19 187 PRO A C 1
ATOM 1497 O O . PRO A 1 187 ? 16.328 -11.972 14.273 1.00 64.19 187 PRO A O 1
ATOM 1500 N N . ALA A 1 188 ? 15.207 -13.778 13.571 1.00 52.72 188 ALA A N 1
ATOM 1501 C CA . ALA A 1 188 ? 14.854 -14.238 14.906 1.00 52.72 188 ALA A CA 1
ATOM 1502 C C . ALA A 1 188 ? 16.083 -14.882 15.580 1.00 52.72 188 ALA A C 1
ATOM 1504 O O . ALA A 1 188 ? 16.337 -16.068 15.420 1.00 52.72 188 ALA A O 1
ATOM 1505 N N . GLY A 1 189 ? 16.859 -14.086 16.322 1.00 50.03 189 GLY A N 1
ATOM 1506 C CA . GLY A 1 189 ? 17.806 -14.546 17.347 1.00 50.03 189 GLY A CA 1
ATOM 1507 C C . GLY A 1 189 ? 18.976 -15.444 16.902 1.00 50.03 189 GLY A C 1
ATOM 1508 O O . GLY A 1 189 ? 18.860 -16.660 16.814 1.00 50.03 189 GLY A O 1
ATOM 1509 N N . GLY A 1 190 ? 20.175 -14.858 16.815 1.00 45.75 190 GLY A N 1
ATOM 1510 C CA . GLY A 1 190 ? 21.419 -15.529 17.229 1.00 45.75 190 GLY A CA 1
ATOM 1511 C C . GLY A 1 190 ? 22.127 -16.474 16.253 1.00 45.75 190 GLY A C 1
ATOM 1512 O O . GLY A 1 190 ? 23.159 -17.024 16.630 1.00 45.75 190 GLY A O 1
ATOM 1513 N N . VAL A 1 191 ? 21.665 -16.640 15.013 1.00 40.28 191 VAL A N 1
ATOM 1514 C CA . VAL A 1 191 ? 22.463 -17.310 13.974 1.00 40.28 191 VAL A CA 1
ATOM 1515 C C . VAL A 1 191 ? 22.730 -16.318 12.858 1.00 40.28 191 VAL A C 1
ATOM 1517 O O . VAL A 1 191 ? 21.811 -15.858 12.187 1.00 40.28 191 VAL A O 1
ATOM 1520 N N . THR A 1 192 ? 24.005 -15.981 12.675 1.00 44.78 192 THR A N 1
ATOM 1521 C CA . THR A 1 192 ? 24.525 -15.222 11.538 1.00 44.78 192 THR A CA 1
ATOM 1522 C C . THR A 1 192 ? 24.248 -16.010 10.255 1.00 44.78 192 THR A C 1
ATOM 1524 O O . THR A 1 192 ? 25.110 -16.738 9.764 1.00 44.78 192 THR A O 1
ATOM 1527 N N . GLN A 1 193 ? 23.030 -15.929 9.716 1.00 43.19 193 GLN A N 1
ATOM 1528 C CA . GLN A 1 193 ? 22.776 -16.341 8.344 1.00 43.19 193 GLN A CA 1
ATOM 1529 C C . GLN A 1 193 ? 23.506 -15.339 7.453 1.00 43.19 193 GLN A C 1
ATOM 1531 O O . GLN A 1 193 ? 23.111 -14.189 7.302 1.00 43.19 193 GLN A O 1
ATOM 1536 N N . LEU A 1 194 ? 24.636 -15.800 6.921 1.00 43.00 194 LEU A N 1
ATOM 1537 C CA . LEU A 1 194 ? 25.591 -15.107 6.052 1.00 43.00 194 LEU A CA 1
ATOM 1538 C C . LEU A 1 194 ? 25.009 -14.645 4.699 1.00 43.00 194 LEU A C 1
ATOM 1540 O O . LEU A 1 194 ? 25.763 -14.250 3.816 1.00 43.00 194 LEU A O 1
ATOM 1544 N N . PHE A 1 195 ? 23.687 -14.651 4.544 1.00 41.50 195 PHE A N 1
ATOM 1545 C CA . PHE A 1 195 ? 22.981 -14.207 3.353 1.00 41.50 195 PHE A CA 1
ATOM 1546 C C . PHE A 1 195 ? 21.916 -13.196 3.784 1.00 41.50 195 PHE A C 1
ATOM 1548 O O . PHE A 1 195 ? 20.806 -13.561 4.160 1.00 41.50 195 PHE A O 1
ATOM 1555 N N . HIS A 1 196 ? 22.284 -11.912 3.777 1.00 50.81 196 HIS A N 1
ATOM 1556 C CA . HIS A 1 196 ? 21.320 -10.809 3.791 1.00 50.81 196 HIS A CA 1
ATOM 1557 C C . HIS A 1 196 ? 20.641 -10.802 2.417 1.00 50.81 196 HIS A C 1
ATOM 1559 O O . HIS A 1 196 ? 21.033 -10.065 1.514 1.00 50.81 196 HIS A O 1
ATOM 1565 N N . GLU A 1 197 ? 19.710 -11.728 2.212 1.00 58.38 197 GLU A N 1
ATOM 1566 C CA . GLU A 1 197 ? 18.976 -11.837 0.959 1.00 58.38 197 GLU A CA 1
ATOM 1567 C C . GLU A 1 197 ? 17.890 -10.761 0.980 1.00 58.38 197 GLU A C 1
ATOM 15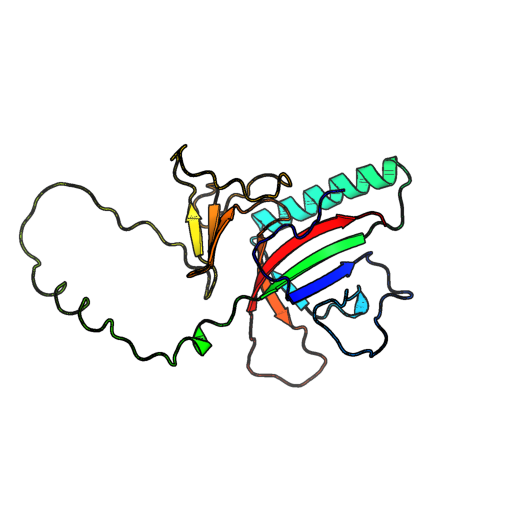69 O O . GLU A 1 197 ? 16.803 -10.942 1.520 1.00 58.38 197 GLU A O 1
ATOM 1574 N N . GLY A 1 198 ? 18.266 -9.570 0.514 1.00 65.75 198 GLY A N 1
ATOM 1575 C CA . GLY A 1 198 ? 17.309 -8.515 0.230 1.00 65.75 198 GLY A CA 1
ATOM 1576 C C . GLY A 1 198 ? 16.549 -8.881 -1.035 1.00 65.75 198 GLY A C 1
ATOM 1577 O O . GLY A 1 198 ? 17.177 -9.203 -2.043 1.00 65.75 198 GLY A O 1
ATOM 1578 N N . TYR A 1 199 ? 15.223 -8.834 -0.979 1.00 77.00 199 TYR A N 1
ATOM 1579 C CA . TYR A 1 199 ? 14.376 -9.097 -2.136 1.00 77.00 199 TYR A CA 1
ATOM 1580 C C . TYR A 1 199 ? 13.841 -7.782 -2.693 1.00 77.00 199 TYR A C 1
ATOM 1582 O O . TYR A 1 199 ? 13.384 -6.912 -1.949 1.00 77.00 199 TYR A O 1
ATOM 1590 N N . ASP A 1 200 ? 13.891 -7.645 -4.013 1.00 85.44 200 ASP A N 1
ATOM 1591 C CA . ASP A 1 200 ? 13.228 -6.555 -4.714 1.00 85.44 200 ASP A CA 1
ATOM 1592 C C . ASP A 1 200 ? 11.727 -6.848 -4.793 1.00 85.44 200 ASP A C 1
ATOM 1594 O O . ASP A 1 200 ? 11.286 -7.882 -5.317 1.00 85.44 200 ASP A O 1
ATOM 1598 N N . VAL A 1 201 ? 10.933 -5.928 -4.249 1.00 89.69 201 VAL A N 1
ATOM 1599 C CA . VAL A 1 201 ? 9.486 -6.074 -4.131 1.00 89.69 201 VAL A CA 1
ATOM 1600 C C . VAL A 1 201 ? 8.745 -4.857 -4.653 1.00 89.69 201 VAL A C 1
ATOM 1602 O O . VAL A 1 201 ? 9.237 -3.728 -4.661 1.00 89.69 201 VAL A O 1
ATOM 1605 N N . VAL A 1 202 ? 7.508 -5.093 -5.071 1.00 91.19 202 VAL A N 1
ATOM 1606 C CA . VAL A 1 202 ? 6.561 -4.042 -5.433 1.00 91.19 202 VAL A CA 1
ATOM 1607 C C . VAL A 1 202 ? 5.442 -4.026 -4.401 1.00 91.19 202 VAL A C 1
ATOM 1609 O O . VAL A 1 202 ? 4.777 -5.039 -4.173 1.00 91.19 202 VAL A O 1
ATOM 1612 N N . LEU A 1 203 ? 5.243 -2.869 -3.776 1.00 92.94 203 LEU A N 1
ATOM 1613 C CA . LEU A 1 203 ? 4.284 -2.668 -2.701 1.00 92.94 203 LEU A CA 1
ATOM 1614 C C . LEU A 1 203 ? 3.009 -1.983 -3.193 1.00 92.94 203 LEU A C 1
ATOM 1616 O O . LEU A 1 203 ? 3.029 -1.077 -4.032 1.00 92.94 203 LEU A O 1
ATOM 1620 N N . TYR A 1 204 ? 1.898 -2.389 -2.590 1.00 92.94 204 TYR A N 1
ATOM 1621 C CA . TYR A 1 204 ? 0.582 -1.780 -2.732 1.00 92.94 204 TYR A CA 1
ATOM 1622 C C . TYR A 1 204 ? 0.056 -1.468 -1.339 1.00 92.94 204 TYR A C 1
ATOM 1624 O O . TYR A 1 204 ? -0.020 -2.366 -0.505 1.00 92.94 204 TYR A O 1
ATOM 1632 N N . LEU A 1 205 ? -0.301 -0.214 -1.077 1.00 93.56 205 LEU A N 1
ATOM 1633 C CA . LEU A 1 205 ? -0.734 0.242 0.238 1.00 93.56 205 LEU A CA 1
ATOM 1634 C C . LEU A 1 205 ? -2.045 1.013 0.156 1.00 93.56 205 LEU A C 1
ATOM 1636 O O . LEU A 1 205 ? -2.259 1.840 -0.733 1.00 93.56 205 LEU A O 1
ATOM 1640 N N . GLY A 1 206 ? -2.893 0.830 1.159 1.00 91.81 206 GLY A N 1
ATOM 1641 C CA . GLY A 1 206 ? -3.966 1.776 1.408 1.00 91.81 206 GLY A CA 1
ATOM 1642 C C . GLY A 1 206 ? -4.790 1.466 2.636 1.00 91.81 206 GLY A C 1
ATOM 1643 O O . GLY A 1 206 ? -4.878 0.327 3.080 1.00 91.81 206 GLY A O 1
ATOM 1644 N N . ILE A 1 207 ? -5.401 2.514 3.175 1.00 91.94 207 ILE A N 1
ATOM 1645 C CA . ILE A 1 207 ? -6.295 2.402 4.321 1.00 91.94 207 ILE A CA 1
ATOM 1646 C C . ILE A 1 207 ? -7.643 1.834 3.860 1.00 91.94 207 ILE A C 1
ATOM 1648 O O . ILE A 1 207 ? -8.187 2.271 2.839 1.00 91.94 207 ILE A O 1
ATOM 1652 N N . ILE A 1 208 ? -8.144 0.857 4.609 1.00 90.62 208 ILE A N 1
ATOM 1653 C CA . ILE A 1 208 ? -9.450 0.219 4.464 1.00 90.62 208 ILE A CA 1
ATOM 1654 C C . ILE A 1 208 ? -10.191 0.279 5.803 1.00 90.62 208 ILE A C 1
ATOM 1656 O O . ILE A 1 208 ? -9.577 0.196 6.862 1.00 90.62 208 ILE A O 1
ATOM 1660 N N . ASP A 1 209 ? -11.507 0.412 5.743 1.00 85.69 209 ASP A N 1
ATOM 1661 C CA . ASP A 1 209 ? -12.411 0.323 6.889 1.00 85.69 209 ASP A CA 1
ATOM 1662 C C . ASP A 1 209 ? -13.418 -0.785 6.552 1.00 85.69 209 ASP A C 1
ATOM 1664 O O . ASP A 1 209 ? -14.117 -0.676 5.536 1.00 85.69 209 ASP A O 1
ATOM 1668 N N . ILE A 1 210 ? -13.371 -1.898 7.292 1.00 63.16 210 ILE A N 1
ATOM 1669 C CA . ILE A 1 210 ? -14.128 -3.138 7.021 1.00 63.16 210 ILE A CA 1
ATOM 1670 C C . ILE A 1 210 ? -15.049 -3.509 8.176 1.00 63.16 210 ILE A C 1
ATOM 1672 O O . ILE A 1 210 ? -14.616 -3.395 9.343 1.00 63.16 210 ILE A O 1
#

Secondary structure (DSSP, 8-state):
---TT--SSPP-EEEEE-S--TT-S--S----TT-EEETTT--EEEEE-HHHHHHHHHHHHHHHHHHHHTT--S-EEEEEEEEPPPGGGGTT------SSSSSSSS---------------EE-SSS-EEEE--S-TT-----S---SPBPEETTTTTEEEEEEETTTEEEE-BTTBSEEEEEEE---SS---S---PEEEEEEEEEE--

Radius of gyration: 21.18 Å; Cα contacts (8 Å, |Δi|>4): 299; chains: 1; bounding box: 54×38×59 Å

Solvent-accessible surface area (backbone atoms only — not comparable to full-atom values): 13294 Å² total; per-residue (Å²): 134,81,71,89,75,67,57,95,68,70,61,56,42,34,34,48,31,68,83,62,70,87,88,19,58,72,74,97,61,84,89,47,66,86,46,71,39,25,47,72,62,63,55,65,47,77,50,52,56,66,70,55,46,54,52,47,51,52,48,52,52,53,52,50,52,50,35,55,75,69,70,56,72,84,47,28,42,38,38,36,36,25,74,57,81,63,72,76,76,64,76,80,66,95,73,87,80,79,82,68,74,78,71,76,81,76,74,90,81,85,89,81,91,84,90,80,81,80,78,84,74,56,72,52,99,75,72,58,37,52,41,72,64,68,92,63,91,80,70,78,70,71,54,87,64,93,56,56,57,75,40,52,35,75,90,56,79,57,35,49,35,26,40,38,42,91,93,78,49,79,41,65,26,19,52,44,28,61,34,64,29,38,36,37,74,61,80,84,73,95,67,87,68,92,65,86,68,63,42,46,29,35,33,28,47,45,81,46,77,125

Sequence (210 aa):
MGNMFCTELRIHQRFDLKGSSLGRSMDKVEIDENTTLKDLDLNYFFYLEPSWRDALLKQIEIDSKFLETQCIMDYSLLLGVHHQAPQHLRSHVPYCHTVMAERLAALSEEADDTDVQEDEIFNYPQGLVLIPCGNDENHVVVGPHIRGSRLRASAARFEEVDLLLPGTARLQIQLGVNMPAREEHIPAGGVTQLFHEGYDVVLYLGIIDI

Foldseek 3Di:
DDDLPLDPFQFQAKEWEQPDDVVFQDDPDDPDSPDYHGDVRDQKDKAAAPQLVVVLVVVVVVVVVVCVVVVHDPKTKMKTKGFDDFCVVVPPDDDDDPPPPPPPVPDDDDDDDDDDDDQDFLDDPGFKTKDFPDPPPPDPPVRPDPDAAFFAHVSNVRGGIWIDGVPPDTGTDGRQFQGWIWMFGNDDDDDPPVDRPITTIGMHIDMDDD

Mean predicted aligned error: 13.7 Å

InterPro domains:
  IPR002498 Phosphatidylinositol-4-phosphate 4/5-kinase, core [PF01504] (1-210)
  IPR002498 Phosphatidylinositol-4-phosphate 4/5-kinase, core [PS51455] (1-210)
  IPR002498 Phosphatidylinositol-4-phosphate 4/5-kinase, core [SM00330] (1-210)
  IPR023610 Phosphatidylinositol-4/5-phosphate 5/4-kinase [PTHR23086] (1-210)
  IPR027483 Phosphatidylinositol-4-phosphate 4/5-kinase, C-terminal domain superfamily [G3DSA:3.30.810.10] (4-210)

pLDDT: mean 71.6, std 21.12, range [28.03, 96.94]

Nearest PDB structures (foldseek):
  7qie-assembly1_B  TM=9.003E-01  e=1.600E-03  Homo sapiens
  7qpn-assembly2_B  TM=8.760E-01  e=1.510E-03  Homo sapiens
  6osp-assembly3_A  TM=7.367E-01  e=7.750E-03  Homo sapiens
  3wzz-assembly1_B  TM=8.041E-01  e=1.756E-02  Homo sapiens
  6k4g-assembly1_B  TM=7.763E-01  e=1.311E-02  Homo sapiens

Organism: Cocos nucifera (NCBI:txid13894)